Protein AF-A0A918PST0-F1 (afdb_monomer)

Secondary structure (DSSP, 8-state):
-B---BTT-TTGGGS-TT-HHHHHHHHHHHHHHTT-S-EEE-TT-BBGGGGG-GGG-SSGGG---EE-SEEEE--TT-EEE-SSSEEEEEEEEE-STTS-EEEEEEEEEETTEEEEEEEESB-GGGGTT--TT-EE-TT-EEEEBPPTTTTTS-SS-EEEEEES--TT--S---SEE-GGGHHHHHHHS---HHHH-TT----

Sequence (203 aa):
MPLDLTAANKELQKVNLDDTALFSSFIFDSLASHGKQFGYGGYLEPRAIYHRSAVFGTEPQHMRSIHLGLDVWAPADTAVYAPWDGEIHSFQDNDEFGNYGPTIILKHPIGSETIYSLFGHLSRKDLAGIYVGMKVQQGDALCTIGPFPENGNWPAHLHFQLIKDLQNNSGDYPGVCTPAEKDFYQENCPDPFSILFPDGLEE

Structure (mmCIF, N/CA/C/O backbone):
data_AF-A0A918PST0-F1
#
_entry.id   AF-A0A918PST0-F1
#
loop_
_atom_site.group_PDB
_atom_site.id
_atom_site.type_symbol
_atom_site.label_atom_id
_atom_site.label_alt_id
_atom_site.label_comp_id
_atom_site.label_asym_id
_atom_site.label_entity_id
_atom_site.label_seq_id
_atom_site.pdbx_PDB_ins_code
_atom_site.Cartn_x
_atom_site.Cartn_y
_atom_site.Cartn_z
_atom_site.occupancy
_atom_site.B_iso_or_equiv
_atom_site.auth_seq_id
_atom_site.auth_comp_id
_atom_site.auth_asym_id
_atom_site.auth_atom_id
_atom_site.pdbx_PDB_model_num
ATOM 1 N N . MET A 1 1 ? 9.051 -14.237 0.906 1.00 92.25 1 MET A N 1
ATOM 2 C CA . MET A 1 1 ? 10.480 -13.887 0.699 1.00 92.25 1 MET A CA 1
ATOM 3 C C . MET A 1 1 ? 10.597 -12.406 0.401 1.00 92.25 1 MET A C 1
ATOM 5 O O . MET A 1 1 ? 9.647 -11.874 -0.165 1.00 92.25 1 MET A O 1
ATOM 9 N N . PRO A 1 2 ? 11.708 -11.745 0.756 1.00 94.00 2 PRO A N 1
ATOM 10 C CA . PRO A 1 2 ? 11.895 -10.354 0.380 1.00 94.00 2 PRO A CA 1
ATOM 11 C C . PRO A 1 2 ? 12.008 -10.244 -1.147 1.00 94.00 2 PRO A C 1
ATOM 13 O O . PRO A 1 2 ? 12.642 -11.095 -1.777 1.00 94.00 2 PRO A O 1
ATOM 16 N N . LEU A 1 3 ? 11.385 -9.226 -1.738 1.00 94.94 3 LEU A N 1
ATOM 17 C CA . LEU A 1 3 ? 11.546 -8.884 -3.153 1.00 94.94 3 LEU A CA 1
ATOM 18 C C . LEU A 1 3 ? 12.347 -7.587 -3.278 1.00 94.94 3 LEU A C 1
ATOM 20 O O . LEU A 1 3 ? 12.070 -6.627 -2.569 1.00 94.94 3 LEU A O 1
ATOM 24 N N . ASP A 1 4 ? 13.327 -7.581 -4.181 1.00 94.81 4 ASP A N 1
ATOM 25 C CA . ASP A 1 4 ? 14.102 -6.391 -4.547 1.00 94.81 4 ASP A CA 1
ATOM 26 C C . ASP A 1 4 ? 13.501 -5.788 -5.818 1.00 94.81 4 ASP A C 1
ATOM 28 O O . ASP A 1 4 ? 13.587 -6.385 -6.898 1.00 94.81 4 ASP A O 1
ATOM 32 N N . LEU A 1 5 ? 12.876 -4.621 -5.685 1.00 95.81 5 LEU A N 1
ATOM 33 C CA . LEU A 1 5 ? 12.263 -3.875 -6.786 1.00 95.81 5 LEU A CA 1
ATOM 34 C C . LEU A 1 5 ? 13.052 -2.603 -7.124 1.00 95.81 5 LEU A C 1
ATOM 36 O O . LEU A 1 5 ? 12.564 -1.715 -7.835 1.00 95.81 5 LEU A O 1
ATOM 40 N N . THR A 1 6 ? 14.289 -2.512 -6.633 1.00 95.19 6 THR A N 1
ATOM 41 C CA . THR A 1 6 ? 15.215 -1.426 -6.940 1.00 95.19 6 THR A CA 1
ATOM 42 C C . THR A 1 6 ? 15.841 -1.582 -8.324 1.00 95.19 6 THR A C 1
ATOM 44 O O . THR A 1 6 ? 15.791 -2.630 -8.972 1.00 95.19 6 THR A O 1
ATOM 47 N N . ALA A 1 7 ? 16.535 -0.532 -8.764 1.00 92.25 7 ALA A N 1
ATOM 48 C CA . ALA A 1 7 ? 17.347 -0.579 -9.974 1.00 92.25 7 ALA A CA 1
ATOM 49 C C . ALA A 1 7 ? 18.537 -1.562 -9.889 1.00 92.25 7 ALA A C 1
ATOM 51 O O . ALA A 1 7 ? 19.162 -1.824 -10.916 1.00 92.25 7 ALA A O 1
ATOM 52 N N . ALA A 1 8 ? 18.878 -2.109 -8.714 1.00 94.50 8 ALA A N 1
ATOM 53 C CA . ALA A 1 8 ? 19.961 -3.085 -8.573 1.00 94.50 8 ALA A CA 1
ATOM 54 C C . ALA A 1 8 ? 19.572 -4.489 -9.075 1.00 94.50 8 ALA A C 1
ATOM 56 O O . ALA A 1 8 ? 20.455 -5.269 -9.455 1.00 94.50 8 ALA A O 1
ATOM 57 N N . ASN A 1 9 ? 18.273 -4.799 -9.137 1.00 95.06 9 ASN A N 1
ATOM 58 C CA . ASN A 1 9 ? 17.780 -6.091 -9.594 1.00 95.06 9 ASN A CA 1
ATOM 59 C C . ASN A 1 9 ? 17.916 -6.239 -11.121 1.00 95.06 9 ASN A C 1
ATOM 61 O O . ASN A 1 9 ? 17.097 -5.759 -11.906 1.00 95.06 9 ASN A O 1
ATOM 65 N N . LYS A 1 10 ? 18.955 -6.958 -11.554 1.00 94.62 10 LYS A N 1
ATOM 66 C CA . LYS A 1 10 ? 19.244 -7.201 -12.979 1.00 94.62 10 LYS A CA 1
ATO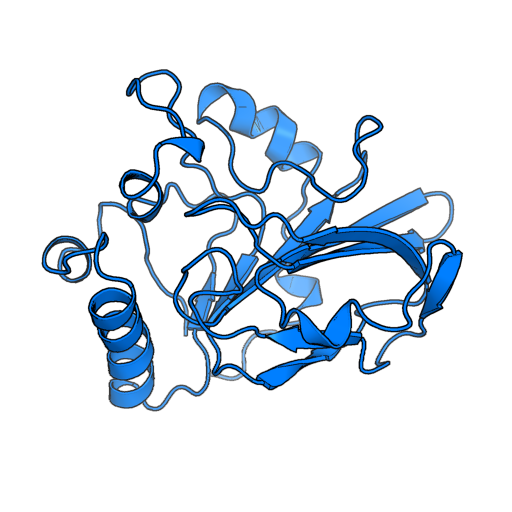M 67 C C . LYS A 1 10 ? 18.200 -8.058 -13.688 1.00 94.62 10 LYS A C 1
ATOM 69 O O . LYS A 1 10 ? 18.107 -7.978 -14.909 1.00 94.62 10 LYS A O 1
ATOM 74 N N . GLU A 1 11 ? 17.460 -8.894 -12.965 1.00 93.88 11 GLU A N 1
ATOM 75 C CA . GLU A 1 11 ? 16.393 -9.697 -13.566 1.00 93.88 11 GLU A CA 1
ATOM 76 C C . GLU A 1 11 ? 15.156 -8.834 -13.816 1.00 93.88 11 GLU A C 1
ATOM 78 O O . GLU A 1 11 ? 14.594 -8.900 -14.905 1.00 93.88 11 GLU A O 1
ATOM 83 N N . LEU A 1 12 ? 14.819 -7.933 -12.884 1.00 93.75 12 LEU A N 1
ATOM 84 C CA . LEU A 1 12 ? 13.738 -6.956 -13.054 1.00 93.75 12 LEU A CA 1
ATOM 85 C C . LEU A 1 12 ? 13.958 -6.063 -14.284 1.00 93.75 12 LEU A C 1
ATOM 87 O O . LEU A 1 12 ? 13.023 -5.814 -15.037 1.00 93.75 12 LEU A O 1
ATOM 91 N N . GLN A 1 13 ? 15.200 -5.636 -14.541 1.00 91.38 13 GLN A N 1
ATOM 92 C CA . GLN A 1 13 ? 15.545 -4.810 -15.711 1.00 91.38 13 GLN A CA 1
ATOM 93 C C . GLN A 1 13 ? 15.263 -5.484 -17.066 1.00 91.38 13 GLN A C 1
ATOM 95 O O . GLN A 1 13 ? 15.203 -4.800 -18.086 1.00 91.38 13 GLN A O 1
ATOM 100 N N . LYS A 1 14 ? 15.126 -6.816 -17.106 1.00 93.12 14 LYS A N 1
ATOM 101 C CA . LYS A 1 14 ? 14.809 -7.564 -18.334 1.00 93.12 14 LYS A CA 1
ATOM 102 C C . LYS A 1 14 ? 13.304 -7.665 -18.586 1.00 93.12 14 LYS A C 1
ATOM 104 O O . LYS A 1 14 ? 12.903 -8.115 -19.658 1.00 93.12 14 LYS A O 1
ATOM 109 N N . VAL A 1 15 ? 12.482 -7.297 -17.607 1.00 93.44 15 VAL A N 1
ATOM 110 C CA . VAL A 1 15 ? 11.024 -7.396 -17.672 1.00 93.44 15 VAL A CA 1
ATOM 111 C C . VAL A 1 15 ? 10.465 -6.131 -18.306 1.00 93.44 15 VAL A C 1
ATOM 113 O O . VAL A 1 15 ? 10.832 -5.019 -17.929 1.00 93.44 15 VAL A O 1
ATOM 116 N N . ASN A 1 16 ? 9.536 -6.288 -19.248 1.00 92.31 16 ASN A N 1
ATOM 117 C CA . ASN A 1 16 ? 8.736 -5.163 -19.711 1.00 92.31 16 ASN A CA 1
ATOM 118 C C . ASN A 1 16 ? 7.709 -4.797 -18.632 1.00 92.31 16 ASN A C 1
ATOM 120 O O . ASN A 1 16 ? 6.641 -5.403 -18.565 1.00 92.31 16 ASN A O 1
ATOM 124 N N . LEU A 1 17 ? 8.043 -3.824 -17.785 1.00 91.62 17 LEU A N 1
ATOM 125 C CA . LEU A 1 17 ? 7.183 -3.408 -16.679 1.00 91.62 17 LEU A CA 1
ATOM 126 C C . LEU A 1 17 ? 5.906 -2.705 -17.154 1.00 91.62 17 LEU A C 1
ATOM 128 O O . LEU A 1 17 ? 4.944 -2.667 -16.399 1.00 91.62 17 LEU A O 1
ATOM 132 N N . ASP A 1 18 ? 5.825 -2.206 -18.388 1.00 90.31 18 ASP A N 1
ATOM 133 C CA . ASP A 1 18 ? 4.592 -1.597 -18.909 1.00 90.31 18 ASP A CA 1
ATOM 134 C C . ASP A 1 18 ? 3.498 -2.647 -19.177 1.00 90.31 18 ASP A C 1
ATOM 136 O O . ASP A 1 18 ? 2.308 -2.337 -19.134 1.00 90.31 18 ASP A O 1
ATOM 140 N N . ASP A 1 19 ? 3.886 -3.911 -19.369 1.00 94.88 19 ASP A N 1
ATOM 141 C CA . ASP A 1 19 ? 2.972 -5.044 -19.485 1.00 94.88 19 ASP A CA 1
ATOM 142 C C . ASP A 1 19 ? 2.746 -5.686 -18.107 1.00 94.88 19 ASP A C 1
ATOM 144 O O . ASP A 1 19 ? 3.576 -6.440 -17.589 1.00 94.88 19 ASP A O 1
ATOM 148 N N . THR A 1 20 ? 1.592 -5.396 -17.500 1.00 96.19 20 THR A N 1
ATOM 149 C CA . THR A 1 20 ? 1.234 -5.922 -16.174 1.00 96.19 20 THR A CA 1
ATOM 150 C C . THR A 1 20 ? 1.191 -7.447 -16.132 1.00 96.19 20 THR A C 1
ATOM 152 O O . THR A 1 20 ? 1.482 -8.018 -15.081 1.00 96.19 20 THR A O 1
ATOM 155 N N . ALA A 1 21 ? 0.871 -8.130 -17.235 1.00 97.19 21 ALA A N 1
ATOM 156 C CA . ALA A 1 21 ? 0.857 -9.588 -17.258 1.00 97.19 21 ALA A CA 1
ATOM 157 C C . ALA A 1 21 ? 2.284 -10.144 -17.178 1.00 97.19 21 ALA A C 1
ATOM 159 O O . ALA A 1 21 ? 2.542 -11.019 -16.356 1.00 97.19 21 ALA A O 1
ATOM 160 N N . LEU A 1 22 ? 3.227 -9.585 -17.946 1.00 96.88 22 LEU A N 1
ATOM 161 C CA . LEU A 1 22 ? 4.644 -9.965 -17.863 1.00 96.88 22 LEU A CA 1
ATOM 162 C C . LEU A 1 22 ? 5.251 -9.628 -16.501 1.00 96.88 22 LEU A C 1
ATOM 164 O O . LEU A 1 22 ? 5.999 -10.436 -15.946 1.00 96.88 22 LEU A O 1
ATOM 168 N N . PHE A 1 23 ? 4.907 -8.469 -15.937 1.00 97.00 23 PHE A N 1
ATOM 169 C CA . PHE A 1 23 ? 5.346 -8.111 -14.593 1.00 97.00 23 PHE A CA 1
ATOM 170 C C . PHE A 1 23 ? 4.762 -9.063 -13.537 1.00 97.00 23 PHE A C 1
ATOM 172 O O . PHE A 1 23 ? 5.476 -9.509 -12.640 1.00 97.00 23 PHE A O 1
ATOM 179 N N . SER A 1 24 ? 3.494 -9.452 -13.681 1.00 97.38 24 SER A N 1
ATOM 180 C CA . SER A 1 24 ? 2.864 -10.426 -12.786 1.00 97.38 24 SER A CA 1
ATOM 181 C C . SER A 1 24 ? 3.528 -11.791 -12.865 1.00 97.38 24 SER A C 1
ATOM 183 O O . SER A 1 24 ? 3.853 -12.355 -11.822 1.00 97.38 24 SER A O 1
ATOM 185 N N . SER A 1 25 ? 3.796 -12.293 -14.073 1.00 97.38 25 SER A N 1
ATOM 186 C CA . SER A 1 25 ? 4.535 -13.544 -14.251 1.00 97.38 25 SER A CA 1
ATOM 187 C C . SER A 1 25 ? 5.905 -13.472 -13.588 1.00 97.38 25 SER A C 1
ATOM 189 O O . SER A 1 25 ? 6.240 -14.355 -12.814 1.00 97.38 25 SER A O 1
ATOM 191 N N . PHE A 1 26 ? 6.664 -12.386 -13.778 1.00 97.06 26 PHE A N 1
ATOM 192 C CA . PHE A 1 26 ? 7.967 -12.224 -13.124 1.00 97.06 26 PHE A CA 1
ATOM 193 C C . PHE A 1 26 ? 7.893 -12.369 -11.595 1.00 97.06 26 PHE A C 1
ATOM 195 O O . PHE A 1 26 ? 8.697 -13.095 -11.007 1.00 97.06 26 PHE A O 1
ATOM 202 N N . ILE A 1 27 ? 6.925 -11.707 -10.952 1.00 97.56 27 ILE A N 1
ATOM 203 C CA . ILE A 1 27 ? 6.749 -11.782 -9.497 1.00 97.56 27 ILE A CA 1
ATOM 204 C C . ILE A 1 27 ? 6.366 -13.203 -9.074 1.00 97.56 27 ILE A C 1
ATOM 206 O O . ILE A 1 27 ? 7.051 -13.809 -8.250 1.00 97.56 27 ILE A O 1
ATOM 210 N N . PHE A 1 28 ? 5.285 -13.751 -9.630 1.00 97.81 28 PHE A N 1
ATOM 211 C CA . PHE A 1 28 ? 4.724 -15.013 -9.150 1.00 97.81 28 PHE A CA 1
ATOM 212 C C . PHE A 1 28 ? 5.541 -16.241 -9.570 1.00 97.81 28 PHE A C 1
ATOM 214 O O . PHE A 1 28 ? 5.629 -17.188 -8.788 1.00 97.81 28 PHE A O 1
ATOM 221 N N . ASP A 1 29 ? 6.217 -16.211 -10.721 1.00 97.00 29 ASP A N 1
ATOM 222 C CA . ASP A 1 29 ? 7.150 -17.267 -11.129 1.00 97.00 29 ASP A CA 1
ATOM 223 C C . ASP A 1 29 ? 8.377 -17.293 -10.209 1.00 97.00 29 ASP A C 1
ATOM 225 O O . ASP A 1 29 ? 8.833 -18.371 -9.828 1.00 97.00 29 ASP A O 1
ATOM 229 N N . SER A 1 30 ? 8.877 -16.123 -9.788 1.00 96.00 30 SER A N 1
ATOM 230 C CA . SER A 1 30 ? 9.967 -16.025 -8.808 1.00 96.00 30 SER A CA 1
ATOM 231 C C . SER A 1 30 ? 9.559 -16.606 -7.451 1.00 96.00 30 SER A C 1
ATOM 233 O O . SER A 1 30 ? 10.307 -17.383 -6.853 1.00 96.00 30 SER A O 1
ATOM 235 N N . LEU A 1 31 ? 8.350 -16.303 -6.968 1.00 96.50 31 LEU A N 1
ATOM 236 C CA . LEU A 1 31 ? 7.830 -16.892 -5.729 1.00 96.50 31 LEU A CA 1
ATOM 237 C C . LEU A 1 31 ? 7.693 -18.416 -5.841 1.00 96.50 31 LEU A C 1
ATOM 239 O O . LEU A 1 31 ? 8.165 -19.147 -4.964 1.00 96.50 31 LEU A O 1
ATOM 243 N N . ALA A 1 32 ? 7.115 -18.896 -6.945 1.00 96.31 32 ALA A N 1
ATOM 244 C CA . ALA A 1 32 ? 6.930 -20.317 -7.206 1.00 96.31 32 ALA A CA 1
ATOM 245 C C . ALA A 1 32 ? 8.267 -21.068 -7.301 1.00 96.31 32 ALA A C 1
ATOM 247 O O . ALA A 1 32 ? 8.413 -22.129 -6.691 1.00 96.31 32 ALA A O 1
ATOM 248 N N . SER A 1 33 ? 9.272 -20.513 -7.991 1.00 96.12 33 SER A N 1
ATOM 249 C CA . SER A 1 33 ? 10.589 -21.148 -8.138 1.00 96.12 33 SER A CA 1
ATOM 250 C C . SER A 1 33 ? 11.347 -21.278 -6.816 1.00 96.12 33 SER A C 1
ATOM 252 O O . SER A 1 33 ? 12.204 -22.149 -6.687 1.00 96.12 33 SER A O 1
ATOM 254 N N . HIS A 1 34 ? 11.034 -20.430 -5.834 1.00 95.12 34 HIS A N 1
ATOM 255 C CA . HIS A 1 34 ? 11.599 -20.481 -4.484 1.00 95.12 34 HIS A CA 1
ATOM 256 C C . HIS A 1 34 ? 10.690 -21.200 -3.474 1.00 95.12 34 HIS A C 1
ATOM 258 O O . HIS A 1 34 ? 11.023 -21.259 -2.290 1.00 95.12 34 HIS A O 1
ATOM 264 N N . GLY A 1 35 ? 9.548 -21.743 -3.912 1.00 95.44 35 GLY A N 1
ATOM 265 C CA . GLY A 1 35 ? 8.594 -22.437 -3.046 1.00 95.44 35 GLY A CA 1
ATOM 266 C C . GLY A 1 35 ? 7.969 -21.539 -1.975 1.00 95.44 35 GLY A C 1
ATOM 267 O O . GLY A 1 35 ? 7.646 -22.017 -0.888 1.00 95.44 35 GLY A O 1
ATOM 268 N N . LYS A 1 36 ? 7.833 -20.234 -2.238 1.00 94.94 36 LYS A N 1
ATOM 269 C CA . LYS A 1 36 ? 7.286 -19.258 -1.286 1.00 94.94 36 LYS A CA 1
ATOM 270 C C . LYS A 1 36 ? 5.856 -18.881 -1.676 1.00 94.94 36 LYS A C 1
ATOM 272 O O . LYS A 1 36 ? 5.543 -18.720 -2.848 1.00 94.94 36 LYS A O 1
ATOM 277 N N . GLN A 1 37 ? 4.991 -18.735 -0.673 1.00 92.38 37 GLN A N 1
ATOM 278 C CA . GLN A 1 37 ? 3.574 -18.400 -0.874 1.00 92.38 37 GLN A CA 1
ATOM 279 C C . GLN A 1 37 ? 3.334 -16.904 -1.098 1.00 92.38 37 GLN A C 1
ATOM 281 O O . GLN A 1 37 ? 2.362 -16.532 -1.747 1.00 92.38 37 GLN A O 1
ATOM 286 N N . PHE A 1 38 ? 4.219 -16.057 -0.569 1.00 95.75 38 PHE A N 1
ATOM 287 C CA . PHE A 1 38 ? 4.135 -14.610 -0.717 1.00 95.75 38 PHE A CA 1
ATOM 288 C C . PHE A 1 38 ? 5.521 -13.958 -0.798 1.00 95.75 38 PHE A C 1
ATOM 290 O O . PHE A 1 38 ? 6.523 -14.460 -0.260 1.00 95.75 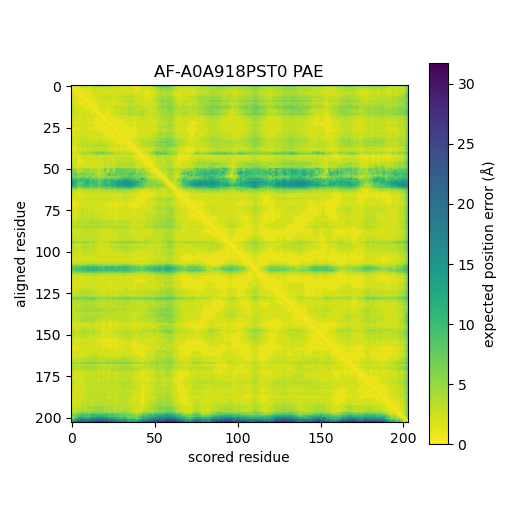38 PHE A O 1
ATOM 297 N N . GLY A 1 39 ? 5.566 -12.816 -1.475 1.00 96.62 39 GLY A N 1
ATOM 298 C CA . GLY A 1 39 ? 6.665 -11.856 -1.446 1.00 96.62 39 GLY A CA 1
ATOM 299 C C . GLY A 1 39 ? 6.371 -10.736 -0.453 1.00 96.62 39 GLY A C 1
ATOM 300 O O . GLY A 1 39 ? 5.208 -10.457 -0.184 1.00 96.62 39 GLY A O 1
ATOM 301 N N . TYR A 1 40 ? 7.391 -10.083 0.093 1.00 96.50 40 TYR A N 1
ATOM 302 C CA . TYR A 1 40 ? 7.190 -8.902 0.934 1.00 96.50 40 TYR A CA 1
ATOM 303 C C . TYR A 1 40 ? 8.331 -7.888 0.784 1.00 96.50 40 TYR A C 1
ATOM 305 O O . TYR A 1 40 ? 9.410 -8.234 0.301 1.00 96.50 40 TYR A O 1
ATOM 313 N N . GLY A 1 41 ? 8.114 -6.656 1.239 1.00 93.12 41 GLY A N 1
ATOM 314 C CA . GLY A 1 41 ? 9.161 -5.643 1.397 1.00 93.12 41 GLY A CA 1
ATOM 315 C C . GLY A 1 41 ? 8.770 -4.288 0.822 1.00 93.12 41 GLY A C 1
ATOM 316 O O . GLY A 1 41 ? 7.615 -4.053 0.477 1.00 93.12 41 GLY A O 1
ATOM 317 N N . GLY A 1 42 ? 9.746 -3.393 0.713 1.00 94.31 42 GLY A N 1
ATOM 318 C CA . GLY A 1 42 ? 9.561 -2.106 0.045 1.00 94.31 42 GLY A CA 1
ATOM 319 C C . GLY A 1 42 ? 9.599 -0.876 0.936 1.00 94.31 42 GLY A C 1
ATOM 320 O O . GLY A 1 42 ? 9.756 0.214 0.405 1.00 94.31 42 GLY A O 1
ATOM 321 N N . TYR A 1 43 ? 9.546 -1.011 2.262 1.00 97.81 43 TYR A N 1
ATOM 322 C CA . TYR A 1 43 ? 9.574 0.167 3.129 1.00 97.81 43 TYR A CA 1
ATOM 323 C C . TYR A 1 43 ? 10.852 0.999 2.925 1.00 97.81 43 TYR A C 1
ATOM 325 O O . TYR A 1 43 ? 11.971 0.516 3.113 1.00 97.81 43 TYR A O 1
ATOM 333 N N . LEU A 1 44 ? 10.669 2.254 2.498 1.00 97.50 44 LEU A N 1
ATOM 334 C CA . LEU A 1 44 ? 11.704 3.210 2.081 1.00 97.50 44 LEU A CA 1
ATOM 335 C C . LEU A 1 44 ? 12.627 2.719 0.953 1.00 97.50 44 LEU A C 1
ATOM 337 O O . LEU A 1 44 ? 13.732 3.246 0.771 1.00 97.50 44 LEU A O 1
ATOM 341 N N . GLU A 1 45 ? 12.172 1.742 0.172 1.00 96.81 45 GLU A N 1
ATOM 342 C CA . GLU A 1 45 ? 12.874 1.215 -0.991 1.00 96.81 45 GLU A CA 1
ATOM 343 C C . GLU A 1 45 ? 12.772 2.201 -2.174 1.00 96.81 45 GLU A C 1
ATOM 345 O O . GLU A 1 45 ? 11.669 2.631 -2.524 1.00 96.81 45 GLU A O 1
ATOM 350 N N . PRO A 1 46 ? 13.896 2.557 -2.830 1.00 95.25 46 PRO A N 1
ATOM 351 C CA . PRO A 1 46 ? 13.890 3.339 -4.063 1.00 95.25 46 PRO A CA 1
ATOM 352 C C . PRO A 1 46 ? 13.567 2.432 -5.257 1.00 95.25 46 PRO A C 1
ATOM 354 O O . PRO A 1 46 ? 14.457 1.823 -5.863 1.00 95.25 46 PRO A O 1
ATOM 357 N N . ARG A 1 47 ? 12.285 2.317 -5.598 1.00 94.38 47 ARG A N 1
ATOM 358 C CA . ARG A 1 47 ? 11.829 1.334 -6.583 1.00 94.38 47 ARG A CA 1
ATOM 359 C C . ARG A 1 47 ? 11.911 1.839 -8.013 1.00 94.38 47 ARG A C 1
ATOM 361 O O . ARG A 1 47 ? 11.448 2.930 -8.340 1.00 94.38 47 ARG A O 1
ATOM 368 N N . ALA A 1 48 ? 12.414 0.974 -8.887 1.00 91.81 48 ALA A N 1
ATOM 369 C CA . ALA A 1 48 ? 12.466 1.217 -10.324 1.00 91.81 48 ALA A CA 1
ATOM 370 C C . ALA A 1 48 ? 11.098 1.022 -11.004 1.00 91.81 48 ALA A C 1
ATOM 372 O O . ALA A 1 48 ? 10.853 1.558 -12.081 1.00 91.81 48 ALA A O 1
ATOM 373 N N . ILE A 1 49 ? 10.180 0.278 -10.381 1.00 91.31 49 ILE A N 1
ATOM 374 C CA . ILE A 1 49 ? 8.896 -0.081 -11.002 1.00 91.31 49 ILE A CA 1
ATOM 375 C C . ILE A 1 49 ? 7.980 1.121 -11.259 1.00 91.31 49 ILE A C 1
ATOM 377 O O . ILE A 1 49 ? 7.124 1.058 -12.136 1.00 91.31 49 ILE A O 1
ATOM 381 N N . TYR A 1 50 ? 8.172 2.228 -10.540 1.00 90.44 50 TYR A N 1
ATOM 382 C CA . TYR A 1 50 ? 7.360 3.438 -10.681 1.00 90.44 50 TYR A CA 1
ATOM 383 C C . TYR A 1 50 ? 7.610 4.193 -11.990 1.00 90.44 50 TYR A C 1
ATOM 385 O O . TYR A 1 50 ? 6.772 4.989 -12.404 1.00 90.44 50 TYR A O 1
ATOM 393 N N . HIS A 1 51 ? 8.696 3.890 -12.711 1.00 83.69 51 HIS A N 1
ATOM 394 C CA . HIS A 1 51 ? 8.952 4.464 -14.037 1.00 83.69 51 HIS A CA 1
ATOM 395 C C . HIS A 1 51 ? 7.883 4.120 -15.083 1.00 83.69 51 HIS A C 1
ATOM 397 O O . HIS A 1 51 ? 7.794 4.808 -16.096 1.00 83.69 51 HIS A O 1
ATOM 403 N N . ARG A 1 52 ? 7.049 3.105 -14.822 1.00 87.62 52 ARG A N 1
ATOM 404 C CA . ARG A 1 52 ? 5.980 2.674 -15.728 1.00 87.62 52 ARG A CA 1
ATOM 405 C C . ARG A 1 52 ? 4.801 3.651 -15.831 1.00 87.62 52 ARG A C 1
ATOM 407 O O . ARG A 1 52 ? 4.056 3.571 -16.797 1.00 87.62 52 ARG A O 1
ATOM 414 N N . SER A 1 53 ? 4.585 4.548 -14.857 1.00 86.12 53 SER A N 1
ATOM 415 C CA . SER A 1 53 ? 3.418 5.451 -14.850 1.00 86.12 53 SER A CA 1
ATOM 416 C C . SER A 1 53 ? 3.777 6.917 -14.611 1.00 86.12 53 SER A C 1
ATOM 418 O O . SER A 1 53 ? 4.554 7.257 -13.720 1.00 86.12 53 SER A O 1
ATOM 420 N N . ALA A 1 54 ? 3.126 7.801 -15.371 1.00 81.81 54 ALA A N 1
ATOM 421 C CA . ALA A 1 54 ? 3.275 9.249 -15.254 1.00 81.81 54 ALA A CA 1
ATOM 422 C C . ALA A 1 54 ? 2.741 9.812 -13.929 1.00 81.81 54 ALA A C 1
ATOM 424 O O . ALA A 1 54 ? 3.146 10.910 -13.543 1.00 81.81 54 ALA A O 1
ATOM 425 N N . VAL A 1 55 ? 1.882 9.073 -13.208 1.00 82.56 55 VAL A N 1
ATOM 426 C CA . VAL A 1 55 ? 1.408 9.505 -11.883 1.00 82.56 55 VAL A CA 1
ATOM 427 C C . VAL A 1 55 ? 2.592 9.728 -10.945 1.00 82.56 55 VAL A C 1
ATOM 429 O O . VAL A 1 55 ? 2.575 10.662 -10.156 1.00 82.56 55 VAL A O 1
ATOM 432 N N . PHE A 1 56 ? 3.686 8.978 -11.084 1.00 82.50 56 PHE A N 1
ATOM 433 C CA . PHE A 1 56 ? 4.884 9.121 -10.252 1.00 82.50 56 PHE A CA 1
ATOM 434 C C . PHE A 1 56 ? 5.796 10.287 -10.648 1.00 82.50 56 PHE A C 1
ATOM 436 O O . PHE A 1 56 ? 6.842 10.483 -10.035 1.00 82.50 56 PHE A O 1
ATOM 443 N N . GLY A 1 57 ? 5.387 11.104 -11.615 1.00 79.62 57 GLY A N 1
ATOM 444 C CA . GLY A 1 57 ? 6.161 12.221 -12.133 1.00 79.62 57 GLY A CA 1
ATOM 445 C C . GLY A 1 57 ? 6.847 11.872 -13.449 1.00 79.62 57 GLY A C 1
ATOM 446 O O . GLY A 1 57 ? 7.273 10.745 -13.689 1.00 79.62 57 GLY A O 1
ATOM 447 N N . THR A 1 58 ? 6.948 12.871 -14.319 1.00 77.69 58 THR A N 1
ATOM 448 C CA . THR A 1 58 ? 7.534 12.744 -15.662 1.00 77.69 58 THR A CA 1
ATOM 449 C C . THR A 1 58 ? 8.950 13.311 -15.748 1.00 77.69 58 THR A C 1
ATOM 451 O O . THR A 1 58 ? 9.647 13.089 -16.736 1.00 77.69 58 THR A O 1
ATOM 454 N N . GLU A 1 59 ? 9.387 14.054 -14.729 1.00 80.38 59 GLU A N 1
ATOM 455 C CA . GLU A 1 59 ? 10.715 14.660 -14.657 1.00 80.38 59 GLU A CA 1
ATOM 456 C C . GLU A 1 59 ? 11.591 13.921 -13.637 1.00 80.38 59 GLU A C 1
ATOM 458 O O . GLU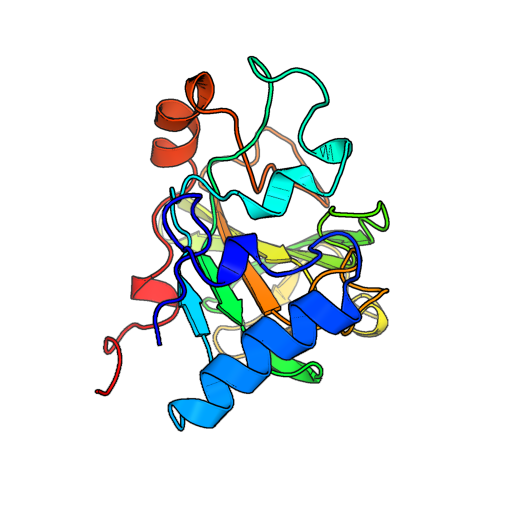 A 1 59 ? 11.162 13.760 -12.494 1.00 80.38 59 GLU A O 1
ATOM 463 N N . PRO A 1 60 ? 12.841 13.542 -13.976 1.00 75.94 60 PRO A N 1
ATOM 464 C CA . PRO A 1 60 ? 13.695 12.754 -13.081 1.00 75.94 60 PRO A CA 1
ATOM 465 C C . PRO A 1 60 ? 13.904 13.358 -11.684 1.00 75.94 60 PRO A C 1
ATOM 467 O O . PRO A 1 60 ? 14.044 12.624 -10.713 1.00 75.94 60 PRO A O 1
ATOM 470 N N . GLN A 1 61 ? 13.926 14.690 -11.574 1.00 73.06 61 GLN A N 1
ATOM 471 C CA . GLN A 1 61 ? 14.154 15.404 -10.309 1.00 73.06 61 GLN A CA 1
ATOM 472 C C . GLN A 1 61 ? 12.929 15.394 -9.386 1.00 73.06 61 GLN A C 1
ATOM 474 O O . GLN A 1 61 ? 13.079 15.490 -8.172 1.00 73.06 61 GLN A O 1
ATOM 479 N N . HIS A 1 62 ? 11.734 15.252 -9.958 1.00 81.62 62 HIS A N 1
ATOM 480 C CA . HIS A 1 62 ? 10.455 15.235 -9.246 1.00 81.62 62 HIS A CA 1
ATOM 481 C C . HIS A 1 62 ? 9.845 13.831 -9.202 1.00 81.62 62 HIS A C 1
ATOM 483 O O . HIS A 1 62 ? 8.685 13.658 -8.834 1.00 81.62 62 HIS A O 1
ATOM 489 N N . MET A 1 63 ? 10.621 12.823 -9.603 1.00 88.88 63 MET A N 1
ATOM 490 C CA . MET A 1 63 ? 10.138 11.462 -9.689 1.00 88.88 63 MET A CA 1
ATOM 491 C C . MET A 1 63 ? 9.982 10.856 -8.299 1.00 88.88 63 MET A C 1
ATOM 493 O O . MET A 1 63 ? 10.928 10.781 -7.510 1.00 88.88 63 MET A O 1
ATOM 497 N N . ARG A 1 64 ? 8.765 10.411 -8.010 1.00 92.44 64 ARG A N 1
ATOM 498 C CA . ARG A 1 64 ? 8.408 9.711 -6.784 1.00 92.44 64 ARG A CA 1
ATOM 499 C C . ARG A 1 64 ? 8.855 8.264 -6.924 1.00 92.44 64 ARG A C 1
ATOM 501 O O . ARG A 1 64 ? 8.374 7.548 -7.797 1.00 92.44 64 ARG A O 1
ATOM 508 N N . SER A 1 65 ? 9.806 7.855 -6.092 1.00 94.62 65 SER A N 1
ATOM 509 C CA . SER A 1 65 ? 10.386 6.510 -6.149 1.00 94.62 65 SER A CA 1
ATOM 510 C C . SER A 1 65 ? 10.554 5.832 -4.795 1.00 94.62 65 SER A C 1
ATOM 512 O O . SER A 1 65 ? 10.729 4.616 -4.750 1.00 94.62 65 SER A O 1
ATOM 514 N N . ILE A 1 66 ? 10.489 6.591 -3.698 1.00 97.19 66 ILE A N 1
ATOM 515 C CA . ILE A 1 66 ? 10.633 6.057 -2.346 1.00 97.19 66 ILE A CA 1
ATOM 516 C C . ILE A 1 66 ? 9.277 5.540 -1.889 1.00 97.19 66 ILE A C 1
ATOM 518 O O . ILE A 1 66 ? 8.350 6.327 -1.707 1.00 97.19 66 ILE A O 1
ATOM 522 N N . HIS A 1 67 ? 9.157 4.227 -1.725 1.00 98.06 67 HIS A N 1
ATOM 523 C CA . HIS A 1 67 ? 7.930 3.592 -1.250 1.00 98.06 67 HIS A CA 1
ATOM 524 C C . HIS A 1 67 ? 7.749 3.806 0.258 1.00 98.06 67 HIS A C 1
ATOM 526 O O . HIS A 1 67 ? 8.697 3.687 1.032 1.00 98.06 67 HIS A O 1
ATOM 532 N N . LEU A 1 68 ? 6.539 4.187 0.664 1.00 98.25 68 LEU A N 1
ATOM 533 C CA . LEU A 1 68 ? 6.216 4.608 2.034 1.00 98.25 68 LEU A CA 1
ATOM 534 C C . LEU A 1 68 ? 5.467 3.547 2.842 1.00 98.25 68 LEU A C 1
ATOM 536 O O . LEU A 1 68 ? 5.279 3.713 4.046 1.00 98.25 68 LEU A O 1
ATOM 540 N N . GLY A 1 69 ? 5.034 2.475 2.183 1.00 97.62 69 GLY A N 1
ATOM 541 C CA . GLY A 1 69 ? 4.387 1.332 2.810 1.00 97.62 69 GLY A CA 1
ATOM 542 C C . GLY A 1 69 ? 5.287 0.105 2.827 1.00 97.62 69 GLY A C 1
ATOM 543 O O . GLY A 1 69 ? 6.495 0.174 2.622 1.00 97.62 69 GLY A O 1
ATOM 544 N N . LEU A 1 70 ? 4.668 -1.043 3.047 1.00 98.00 70 LEU A N 1
ATOM 545 C CA . LEU A 1 70 ? 5.230 -2.353 2.790 1.00 98.00 70 LEU A CA 1
ATOM 546 C C . LEU A 1 70 ? 4.255 -3.107 1.902 1.00 98.00 70 LEU A C 1
ATOM 548 O O . LEU A 1 70 ? 3.055 -3.143 2.180 1.00 98.00 70 LEU A O 1
ATOM 552 N N . ASP A 1 71 ? 4.786 -3.736 0.862 1.00 98.44 71 ASP A N 1
ATOM 553 C CA . ASP A 1 71 ? 3.970 -4.551 -0.019 1.00 98.44 71 ASP A CA 1
ATOM 554 C C . ASP A 1 71 ? 4.039 -6.012 0.374 1.00 98.44 71 ASP A C 1
ATOM 556 O O . ASP A 1 71 ? 5.115 -6.528 0.681 1.00 98.44 71 ASP A O 1
ATOM 560 N N . VAL A 1 72 ? 2.896 -6.687 0.290 1.00 98.12 72 VAL A N 1
ATOM 561 C CA . VAL A 1 72 ? 2.775 -8.139 0.419 1.00 98.12 72 VAL A CA 1
ATOM 562 C C . VAL A 1 72 ? 2.225 -8.695 -0.890 1.00 98.12 72 VAL A C 1
ATOM 564 O O . VAL A 1 72 ? 1.048 -8.544 -1.209 1.00 98.12 72 VAL A O 1
ATOM 567 N N . TRP A 1 73 ? 3.095 -9.340 -1.661 1.00 98.25 73 TRP A N 1
ATOM 568 C CA . TRP A 1 73 ? 2.792 -9.910 -2.971 1.00 98.25 73 TRP A CA 1
ATOM 569 C C . TRP A 1 73 ? 2.198 -11.298 -2.787 1.00 98.25 73 TRP A C 1
ATOM 571 O O . TRP A 1 73 ? 2.913 -12.246 -2.455 1.00 98.25 73 TRP A O 1
ATOM 581 N N . ALA A 1 74 ? 0.893 -11.410 -2.987 1.00 97.69 74 ALA A N 1
ATOM 582 C CA . ALA A 1 74 ? 0.124 -12.632 -2.812 1.00 97.69 74 ALA A CA 1
ATOM 583 C C . ALA A 1 74 ? -0.976 -12.703 -3.886 1.00 97.69 74 ALA A C 1
ATOM 585 O O . ALA A 1 74 ? -1.309 -11.677 -4.486 1.00 97.69 74 ALA A O 1
ATOM 586 N N . PRO A 1 75 ? -1.531 -13.896 -4.171 1.00 97.94 75 PRO A N 1
ATOM 587 C CA . PRO A 1 75 ? -2.571 -14.043 -5.183 1.00 97.94 75 PRO A CA 1
ATOM 588 C C . PRO A 1 75 ? -3.756 -13.097 -4.952 1.00 97.94 75 PRO A C 1
ATOM 590 O O . PRO A 1 75 ? -4.105 -12.792 -3.809 1.00 97.94 75 PRO A O 1
ATOM 593 N N . ALA A 1 76 ? -4.413 -12.680 -6.035 1.00 98.25 76 ALA A N 1
ATOM 594 C CA . ALA A 1 76 ? -5.706 -12.009 -5.930 1.00 98.25 76 ALA A CA 1
ATOM 595 C C . ALA A 1 76 ? -6.701 -12.867 -5.125 1.00 98.25 76 ALA A C 1
ATOM 597 O O . ALA A 1 76 ? -6.550 -14.087 -5.034 1.00 98.25 76 ALA A O 1
ATOM 598 N N . ASP A 1 77 ? -7.690 -12.212 -4.520 1.00 98.31 77 ASP A N 1
ATOM 599 C CA . ASP A 1 77 ? -8.649 -12.789 -3.573 1.00 98.31 77 ASP A CA 1
ATOM 600 C C . ASP A 1 77 ? -8.046 -13.258 -2.231 1.00 98.31 77 ASP A C 1
ATOM 602 O O . ASP A 1 77 ? -8.775 -13.758 -1.372 1.00 98.31 77 ASP A O 1
ATOM 606 N N . THR A 1 78 ? -6.742 -13.059 -1.990 1.00 98.38 78 THR A N 1
ATOM 607 C CA . THR A 1 78 ? -6.158 -13.271 -0.655 1.00 98.38 78 THR A CA 1
ATOM 608 C C . THR A 1 78 ? -6.813 -12.322 0.347 1.00 98.38 78 THR A C 1
ATOM 610 O O . THR A 1 78 ? -6.852 -11.112 0.123 1.00 98.38 78 THR A O 1
ATOM 613 N N . ALA A 1 79 ? -7.327 -12.873 1.449 1.00 98.12 79 ALA A N 1
ATOM 614 C CA . ALA A 1 79 ? -7.987 -12.107 2.499 1.00 98.12 79 ALA A CA 1
ATOM 615 C C . ALA A 1 79 ? -6.999 -11.217 3.266 1.00 98.12 79 ALA A C 1
ATOM 617 O O . ALA A 1 79 ? -5.903 -11.647 3.630 1.00 98.12 79 ALA A O 1
ATOM 618 N N . VAL A 1 80 ? -7.431 -9.993 3.548 1.00 98.06 80 VAL A N 1
ATOM 619 C CA . VAL A 1 80 ? -6.722 -8.988 4.337 1.00 98.06 80 VAL A CA 1
ATOM 620 C C . VAL A 1 80 ? -7.541 -8.713 5.591 1.00 98.06 80 VAL A C 1
ATOM 622 O O . VAL A 1 80 ? -8.753 -8.496 5.522 1.00 98.06 80 VAL A O 1
ATOM 625 N N . TYR A 1 81 ? -6.874 -8.731 6.740 1.00 97.69 81 TYR A N 1
ATOM 626 C CA . TYR A 1 81 ? -7.507 -8.608 8.048 1.00 97.69 81 TYR A CA 1
ATOM 627 C C . TYR A 1 81 ? -7.111 -7.300 8.723 1.00 97.69 81 TYR A C 1
ATOM 629 O O . TYR A 1 81 ? -6.009 -6.790 8.515 1.00 97.69 81 TYR A O 1
ATOM 637 N N . ALA A 1 82 ? -8.003 -6.760 9.548 1.00 97.56 82 ALA A N 1
ATOM 638 C CA . ALA A 1 82 ? -7.719 -5.544 10.293 1.00 97.56 82 ALA A CA 1
ATOM 639 C C . ALA A 1 82 ? -6.650 -5.799 11.376 1.00 97.56 82 ALA A C 1
ATOM 641 O O . ALA A 1 82 ? -6.826 -6.698 12.205 1.00 97.56 82 ALA A O 1
ATOM 642 N N . PRO A 1 83 ? -5.557 -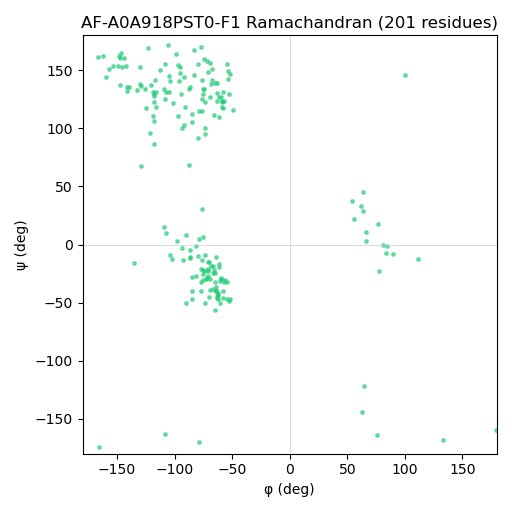5.013 11.417 1.00 95.12 83 PRO A N 1
ATOM 643 C CA . PRO A 1 83 ? -4.463 -5.231 12.363 1.00 95.12 83 PRO A CA 1
ATOM 644 C C . PRO A 1 83 ? -4.853 -4.867 13.799 1.00 95.12 83 PRO A C 1
ATOM 646 O O . PRO A 1 83 ? -4.331 -5.452 14.745 1.00 95.12 83 PRO A O 1
ATOM 649 N N . TRP A 1 84 ? -5.783 -3.923 13.957 1.00 96.56 84 TRP A N 1
ATOM 650 C CA . TRP A 1 84 ? -6.271 -3.421 15.237 1.00 96.56 84 TRP A CA 1
ATOM 651 C C . TRP A 1 84 ? -7.735 -3.010 15.139 1.00 96.56 84 TRP A C 1
ATOM 653 O O . TRP A 1 84 ? -8.233 -2.714 14.049 1.00 96.56 84 TRP A O 1
ATOM 663 N N . ASP A 1 85 ? -8.376 -2.892 16.301 1.00 97.94 85 ASP A N 1
ATOM 664 C CA . ASP A 1 85 ? -9.671 -2.235 16.437 1.00 97.94 85 ASP A CA 1
ATOM 665 C C . ASP A 1 85 ? -9.625 -0.821 15.845 1.00 97.94 85 ASP A C 1
ATOM 667 O O . ASP A 1 85 ? -8.635 -0.086 15.963 1.00 97.94 85 ASP A O 1
ATOM 671 N N . GLY A 1 86 ? -10.713 -0.411 15.208 1.00 98.06 86 GLY A N 1
ATOM 672 C CA . GLY A 1 86 ? -10.790 0.897 14.587 1.00 98.06 86 GLY A CA 1
ATOM 673 C C . GLY A 1 86 ? -12.111 1.162 13.892 1.00 98.06 86 GLY A C 1
ATOM 674 O O . GLY A 1 86 ? -13.151 0.556 14.171 1.00 98.06 86 GLY A O 1
ATOM 675 N N . GLU A 1 87 ? -12.067 2.123 12.984 1.00 98.62 87 GLU A N 1
ATOM 676 C CA . GLU A 1 87 ? -13.183 2.455 12.113 1.00 98.62 87 GLU A CA 1
ATOM 677 C C . GLU A 1 87 ? -12.699 2.824 10.715 1.00 98.62 87 GLU A C 1
ATOM 679 O O . GLU A 1 87 ? -11.583 3.318 10.548 1.00 98.62 87 GLU A O 1
ATOM 684 N N . ILE A 1 88 ? -13.555 2.620 9.715 1.00 98.81 88 ILE A N 1
ATOM 685 C CA . ILE A 1 88 ? -13.324 3.114 8.357 1.00 98.81 88 ILE A CA 1
ATOM 686 C C . ILE A 1 88 ? -13.244 4.643 8.419 1.00 98.81 88 ILE A C 1
ATOM 688 O O . ILE A 1 88 ? -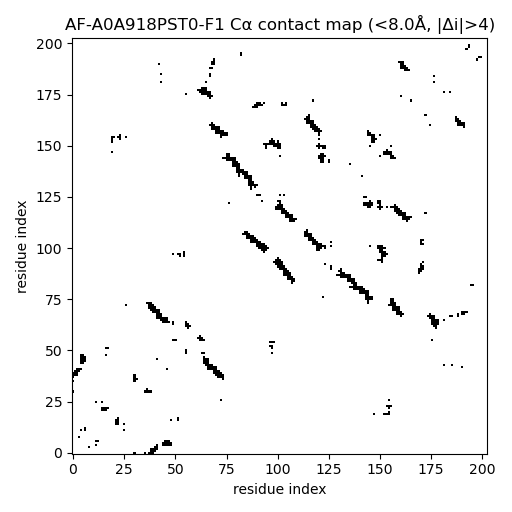14.250 5.314 8.650 1.00 98.81 88 ILE A O 1
ATOM 692 N N . HIS A 1 89 ? -12.055 5.203 8.212 1.00 98.75 89 HIS A N 1
ATOM 693 C CA . HIS A 1 89 ? -11.865 6.647 8.098 1.00 98.75 89 HIS A CA 1
ATOM 694 C C . HIS A 1 89 ? -12.397 7.147 6.757 1.00 98.75 89 HIS A C 1
ATOM 696 O O . HIS A 1 89 ? -13.168 8.100 6.694 1.00 98.75 89 HIS A O 1
ATOM 702 N N . SER A 1 90 ? -11.972 6.490 5.681 1.00 98.81 90 SER A N 1
ATOM 703 C CA . SER A 1 90 ? -12.291 6.852 4.303 1.00 98.81 90 SER A CA 1
ATOM 704 C C . SER A 1 90 ? -11.927 5.710 3.361 1.00 98.81 90 SER A C 1
ATOM 706 O O . SER A 1 90 ? -11.117 4.854 3.710 1.00 98.81 90 SER A O 1
ATOM 708 N N . PHE A 1 91 ? -12.484 5.720 2.158 1.00 98.75 91 PHE A N 1
ATOM 709 C CA . PHE A 1 91 ? -12.176 4.763 1.100 1.00 98.75 91 PHE A CA 1
ATOM 710 C C . PHE A 1 91 ? -12.446 5.405 -0.262 1.00 98.75 91 PHE A C 1
ATOM 712 O O . PHE A 1 91 ? -13.267 6.322 -0.354 1.00 98.75 91 PHE A O 1
ATOM 719 N N . GLN A 1 92 ? -11.757 4.944 -1.302 1.00 98.56 92 GLN A N 1
ATOM 720 C CA . GLN A 1 92 ? -11.884 5.458 -2.668 1.00 98.56 92 GLN A CA 1
ATOM 721 C C . GLN A 1 92 ? -11.421 4.404 -3.677 1.00 98.56 92 GLN A C 1
ATOM 723 O O . GLN A 1 92 ? -10.567 3.581 -3.362 1.00 98.56 92 GLN A O 1
ATOM 728 N N . ASP A 1 93 ? -11.976 4.429 -4.889 1.00 98.31 93 ASP A N 1
ATOM 729 C CA . ASP A 1 93 ? -11.405 3.722 -6.040 1.00 98.31 93 ASP A CA 1
ATOM 730 C C . ASP A 1 93 ? -10.508 4.696 -6.817 1.00 98.31 93 ASP A C 1
ATOM 732 O O . ASP A 1 93 ? -11.001 5.577 -7.521 1.00 98.31 93 ASP A O 1
ATOM 736 N N . ASN A 1 94 ? -9.195 4.597 -6.612 1.00 97.31 94 ASN A N 1
ATOM 737 C CA . ASN A 1 94 ? -8.175 5.423 -7.257 1.00 97.31 94 ASN A CA 1
ATOM 738 C C . ASN A 1 94 ? -7.765 4.784 -8.595 1.00 97.31 94 ASN A C 1
ATOM 740 O O . ASN A 1 9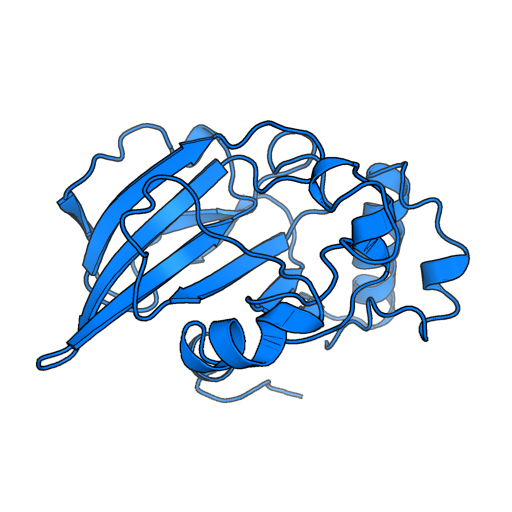4 ? -6.661 4.257 -8.729 1.00 97.31 94 ASN A O 1
ATOM 744 N N . ASP A 1 95 ? -8.683 4.778 -9.562 1.00 94.44 95 ASP A N 1
ATOM 745 C CA . ASP A 1 95 ? -8.652 3.945 -10.778 1.00 94.44 95 ASP A CA 1
ATOM 746 C C . ASP A 1 95 ? -7.656 4.381 -11.875 1.00 94.44 95 ASP A C 1
ATOM 748 O O . ASP A 1 95 ? -7.608 3.793 -12.961 1.00 94.44 95 ASP A O 1
ATOM 752 N N . GLU A 1 96 ? -6.812 5.373 -11.593 1.00 94.12 96 GLU A N 1
ATOM 753 C CA . GLU A 1 96 ? -5.742 5.808 -12.487 1.00 94.12 96 GLU A CA 1
ATOM 754 C C . GLU A 1 96 ? -4.650 4.733 -12.638 1.00 94.12 96 GLU A C 1
ATOM 756 O O . GLU A 1 96 ? -4.245 4.069 -11.681 1.00 94.12 96 GLU A O 1
ATOM 761 N N . PHE A 1 97 ? -4.107 4.582 -13.851 1.00 93.19 97 PHE A N 1
ATOM 762 C CA . PHE A 1 97 ? -3.045 3.611 -14.125 1.00 93.19 97 PHE A CA 1
ATOM 763 C C . PHE A 1 97 ? -1.801 3.862 -13.256 1.00 93.19 97 PHE A C 1
ATOM 765 O O . PHE A 1 97 ? -1.182 4.927 -13.308 1.00 93.19 97 PHE A O 1
ATOM 772 N N . GLY A 1 98 ? -1.391 2.849 -12.496 1.00 92.31 98 GLY A N 1
ATOM 773 C CA . GLY A 1 98 ? -0.273 2.921 -11.564 1.00 92.31 98 GLY A CA 1
ATOM 774 C C . GLY A 1 98 ? -0.631 3.496 -10.191 1.00 92.31 98 GLY A C 1
ATOM 775 O O . GLY A 1 98 ? 0.210 3.425 -9.303 1.00 92.31 98 GLY A O 1
ATOM 776 N N . ASN A 1 99 ? -1.840 4.022 -9.980 1.00 95.25 99 ASN A N 1
ATOM 777 C CA . ASN A 1 99 ? -2.309 4.430 -8.654 1.00 95.25 9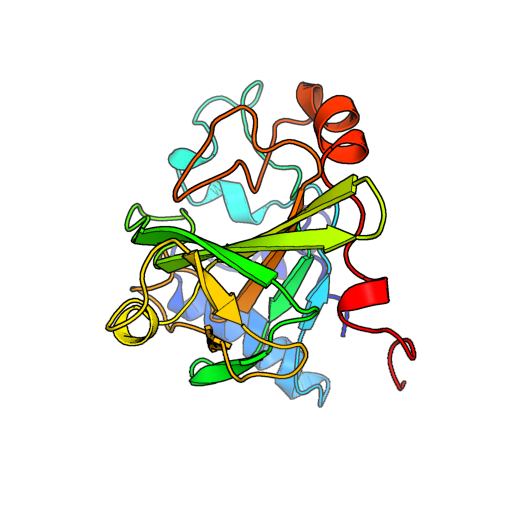9 ASN A CA 1
ATOM 778 C C . ASN A 1 99 ? -2.763 3.189 -7.844 1.00 95.25 99 ASN A C 1
ATOM 780 O O . ASN A 1 99 ? -2.482 2.052 -8.230 1.00 95.25 99 ASN A O 1
ATOM 784 N N . TYR A 1 100 ? -3.414 3.372 -6.697 1.00 97.19 100 TYR A N 1
ATOM 785 C CA . TYR A 1 100 ? -3.779 2.275 -5.803 1.00 97.19 100 TYR A CA 1
ATOM 786 C C . TYR A 1 100 ? -4.932 1.394 -6.295 1.00 97.19 100 TYR A C 1
ATOM 788 O O . TYR A 1 100 ? -5.054 0.260 -5.834 1.00 97.19 100 TYR A O 1
ATOM 796 N N . GLY A 1 101 ? -5.805 1.884 -7.181 1.00 98.00 101 GLY A N 1
ATOM 797 C CA . GLY A 1 101 ? -7.130 1.286 -7.350 1.00 98.00 101 GLY A CA 1
ATOM 798 C C . GLY A 1 101 ? -7.957 1.409 -6.059 1.00 98.00 101 GLY A C 1
ATOM 799 O O . GLY A 1 101 ? -7.840 2.419 -5.357 1.00 98.00 101 GLY A O 1
ATOM 800 N N . PRO A 1 102 ? -8.786 0.409 -5.718 1.00 98.62 102 PRO A N 1
ATOM 801 C CA . PRO A 1 102 ? -9.549 0.386 -4.477 1.00 98.62 102 PRO A CA 1
ATOM 802 C C . PRO A 1 102 ? -8.659 0.484 -3.231 1.00 98.62 102 PRO A C 1
ATOM 804 O O . PRO A 1 102 ? -7.780 -0.353 -3.006 1.00 98.62 102 PRO A O 1
ATOM 807 N N . THR A 1 103 ? -8.941 1.492 -2.407 1.00 98.81 103 THR A N 1
ATOM 808 C CA . THR A 1 103 ? -8.197 1.830 -1.192 1.00 98.81 103 THR A CA 1
ATOM 809 C C . THR A 1 103 ? -9.140 1.975 -0.007 1.00 98.81 103 THR A C 1
ATOM 811 O O . THR A 1 103 ? -10.178 2.634 -0.100 1.00 98.81 103 THR A O 1
ATOM 814 N N . ILE A 1 104 ? -8.748 1.418 1.138 1.00 98.88 104 ILE A N 1
ATOM 815 C CA . ILE A 1 104 ? -9.415 1.612 2.430 1.00 98.88 104 ILE A CA 1
ATOM 816 C C . ILE A 1 104 ? -8.412 2.220 3.410 1.00 98.88 104 ILE A C 1
ATOM 818 O O . ILE A 1 104 ? -7.264 1.789 3.478 1.00 98.88 104 ILE A O 1
ATOM 822 N N . ILE A 1 105 ? -8.851 3.207 4.191 1.00 98.88 105 ILE A N 1
ATOM 823 C CA . ILE A 1 105 ? -8.084 3.771 5.303 1.00 98.88 105 ILE A CA 1
ATOM 824 C C . ILE A 1 105 ? -8.853 3.518 6.597 1.00 98.88 105 ILE A C 1
ATOM 826 O O . ILE A 1 105 ? -10.001 3.953 6.741 1.00 98.88 105 ILE A O 1
ATOM 830 N N . LEU A 1 106 ? -8.217 2.842 7.550 1.00 98.81 106 LEU A N 1
ATOM 831 C CA . LEU A 1 106 ? -8.718 2.692 8.912 1.00 98.81 106 LEU A CA 1
ATOM 832 C C . LEU A 1 106 ? -8.105 3.745 9.831 1.00 98.81 106 LEU A C 1
ATOM 834 O O . LEU A 1 106 ? -6.950 4.138 9.675 1.00 98.81 106 LEU A O 1
ATOM 838 N N . LYS A 1 107 ? -8.884 4.170 10.822 1.00 98.69 107 LYS A N 1
ATOM 839 C CA . LYS A 1 107 ? -8.449 4.994 11.949 1.00 98.69 107 LYS A CA 1
ATOM 840 C C . LYS A 1 107 ? -8.434 4.144 13.215 1.00 98.69 107 LYS A C 1
ATOM 842 O O . LYS A 1 107 ? -9.468 3.593 13.596 1.00 98.69 107 LYS A O 1
ATOM 847 N N . HIS A 1 108 ? -7.291 4.104 13.890 1.00 98.19 108 HIS A N 1
ATOM 848 C CA . HIS A 1 108 ? -7.071 3.320 15.102 1.00 98.19 108 HIS A CA 1
ATOM 849 C C . HIS A 1 108 ? -6.781 4.233 16.297 1.00 98.19 108 HIS A C 1
ATOM 851 O O . HIS A 1 108 ? -5.779 4.955 16.283 1.00 98.19 108 HIS A O 1
ATOM 857 N N . PRO A 1 109 ? -7.619 4.216 17.346 1.00 95.44 109 PRO A N 1
ATOM 858 C CA . PRO A 1 109 ? -7.281 4.851 18.612 1.00 95.44 109 PRO A CA 1
ATOM 859 C C . PRO A 1 109 ? -6.272 3.976 19.372 1.00 95.44 109 PRO A C 1
ATOM 861 O O . PRO A 1 109 ? -6.602 2.869 19.794 1.00 95.44 109 PRO A O 1
ATOM 864 N N . ILE A 1 110 ? -5.047 4.467 19.572 1.00 89.19 110 ILE A N 1
ATOM 865 C CA . ILE A 1 110 ? -3.982 3.752 20.292 1.00 89.19 110 ILE A CA 1
ATOM 866 C C . ILE A 1 110 ? -3.537 4.613 21.476 1.00 89.19 110 ILE A C 1
ATOM 868 O O . ILE A 1 110 ? -2.718 5.524 21.354 1.00 89.19 110 ILE A O 1
ATOM 872 N N . GLY A 1 111 ? -4.102 4.329 22.652 1.00 89.62 111 GLY A N 1
ATOM 873 C CA . GLY A 1 111 ? -3.886 5.151 23.843 1.00 89.62 111 GLY A CA 1
ATOM 874 C C . GLY A 1 111 ? -4.457 6.562 23.661 1.00 89.62 111 GLY A C 1
ATOM 875 O O . GLY A 1 111 ? -5.657 6.714 23.439 1.00 89.62 111 GLY A O 1
ATOM 876 N N . SER A 1 112 ? -3.609 7.588 23.784 1.00 92.31 112 SER A N 1
ATOM 877 C CA . SER A 1 112 ? -3.965 8.988 23.496 1.00 92.31 112 SER A CA 1
ATOM 878 C C . SER A 1 112 ? -3.788 9.378 22.030 1.00 92.31 112 SER A C 1
ATOM 880 O O . SER A 1 112 ? -4.239 10.450 21.634 1.00 92.31 112 SER A O 1
ATOM 882 N N . GLU A 1 113 ? -3.125 8.532 21.244 1.00 94.00 113 GLU A N 1
ATOM 883 C CA . GLU A 1 113 ? -2.753 8.820 19.866 1.00 94.00 113 GLU A CA 1
ATOM 884 C C . GLU A 1 113 ? -3.739 8.189 18.883 1.00 94.00 113 GLU A C 1
ATOM 886 O O . GLU A 1 113 ? -4.522 7.291 19.207 1.00 94.00 113 GLU A O 1
ATOM 891 N N . THR A 1 114 ? -3.688 8.661 17.643 1.00 96.25 114 THR A N 1
ATOM 892 C CA . THR A 1 114 ? -4.366 8.029 16.513 1.00 96.25 114 THR A CA 1
ATOM 893 C C . THR A 1 114 ? -3.323 7.608 15.491 1.00 96.25 114 THR A C 1
ATOM 895 O O . THR A 1 114 ? -2.466 8.405 15.123 1.00 96.25 114 THR A O 1
ATOM 898 N N . ILE A 1 115 ? -3.412 6.365 15.027 1.00 97.75 115 ILE A N 1
ATOM 899 C CA . ILE A 1 115 ? -2.657 5.874 13.872 1.00 97.75 115 ILE A CA 1
ATOM 900 C C . ILE A 1 115 ? -3.660 5.479 12.799 1.00 97.75 115 ILE A C 1
ATOM 902 O O . ILE A 1 115 ? -4.720 4.925 13.094 1.00 97.75 115 ILE A O 1
ATOM 906 N N . TYR A 1 116 ? -3.325 5.757 11.551 1.00 98.75 116 TYR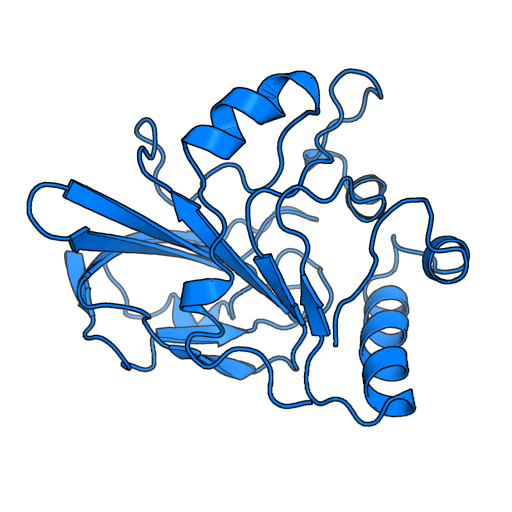 A N 1
ATOM 907 C CA . TYR A 1 116 ? -4.092 5.318 10.400 1.00 98.75 116 TYR A CA 1
ATOM 908 C C . TYR A 1 116 ? -3.364 4.173 9.710 1.00 98.75 116 TYR A C 1
ATOM 910 O O . TYR A 1 116 ? -2.133 4.160 9.661 1.00 98.75 116 TYR A O 1
ATOM 918 N N . SER A 1 117 ? -4.124 3.225 9.173 1.00 98.62 117 SER A N 1
ATOM 919 C CA . SER A 1 117 ? -3.595 2.216 8.262 1.00 98.62 117 SER A CA 1
ATOM 920 C C . SER A 1 117 ? -4.273 2.341 6.903 1.00 98.62 117 SER A C 1
ATOM 922 O O . SER A 1 117 ? -5.496 2.441 6.820 1.00 98.62 117 SER A O 1
ATOM 924 N N . LEU A 1 118 ? -3.471 2.394 5.844 1.00 98.81 118 LEU A N 1
ATOM 925 C CA . LEU A 1 118 ? -3.912 2.443 4.456 1.00 98.81 118 LEU A CA 1
ATOM 926 C C . LEU A 1 118 ? -3.679 1.077 3.818 1.00 98.81 118 LEU A C 1
ATOM 928 O O . LEU A 1 118 ? -2.583 0.525 3.917 1.00 98.81 118 LEU A O 1
ATOM 932 N N . PHE A 1 119 ? -4.709 0.574 3.145 1.00 98.81 119 PHE A N 1
ATOM 933 C CA . PHE A 1 119 ? -4.716 -0.670 2.386 1.00 98.81 119 PHE A CA 1
ATOM 934 C C . PHE A 1 119 ? -5.027 -0.331 0.928 1.00 98.81 119 PHE A C 1
ATOM 936 O O . PHE A 1 119 ? -6.143 0.094 0.633 1.00 98.81 119 PHE A O 1
ATOM 943 N N . GLY A 1 120 ? -4.044 -0.472 0.042 1.00 98.62 120 GLY A N 1
ATOM 944 C CA . GLY A 1 120 ? -4.187 -0.247 -1.399 1.00 98.62 120 GLY A CA 1
ATOM 945 C C . GLY A 1 120 ? -4.221 -1.551 -2.195 1.00 98.62 120 GLY A C 1
ATOM 946 O O . GLY A 1 120 ? -3.932 -2.623 -1.657 1.00 98.62 120 GLY A O 1
ATOM 947 N N . HIS A 1 121 ? -4.526 -1.443 -3.490 1.00 98.69 121 HIS A N 1
ATOM 948 C CA . HIS A 1 121 ? -4.561 -2.559 -4.445 1.00 98.69 121 HIS A CA 1
ATOM 949 C C . HIS A 1 121 ? -5.604 -3.637 -4.106 1.00 98.69 121 HIS A C 1
ATOM 951 O O . HIS A 1 121 ? -5.413 -4.827 -4.369 1.00 98.69 121 HIS A O 1
ATOM 957 N N . LEU A 1 122 ? -6.730 -3.217 -3.526 1.00 98.75 122 LEU A N 1
ATOM 958 C CA . LEU A 1 122 ? -7.799 -4.105 -3.075 1.00 98.75 122 LEU A CA 1
ATOM 959 C C . LEU A 1 122 ? -8.755 -4.486 -4.210 1.00 98.75 122 LEU A C 1
ATOM 961 O O . LEU A 1 122 ? -8.756 -3.884 -5.286 1.00 98.75 122 LEU A O 1
ATOM 965 N N . SER A 1 123 ? -9.602 -5.487 -3.966 1.00 98.56 123 SER A N 1
ATOM 966 C CA . SER A 1 123 ? -10.678 -5.818 -4.893 1.00 98.56 123 SER A CA 1
ATOM 967 C C . SER A 1 123 ? -11.801 -4.788 -4.811 1.00 98.56 123 SER A C 1
ATOM 969 O O . SER A 1 123 ? -12.284 -4.441 -3.732 1.00 98.56 123 SER A O 1
ATOM 971 N N . ARG A 1 124 ? -12.287 -4.328 -5.969 1.00 98.31 124 ARG A N 1
ATOM 972 C CA . ARG A 1 124 ? -13.314 -3.272 -6.046 1.00 98.31 124 ARG A CA 1
ATOM 973 C C . ARG A 1 124 ? -14.616 -3.675 -5.365 1.00 98.31 124 ARG A C 1
ATOM 975 O O . ARG A 1 124 ? -15.323 -2.827 -4.823 1.00 98.31 124 ARG A O 1
ATOM 982 N N . LYS A 1 125 ? -14.931 -4.972 -5.382 1.00 97.88 125 LYS A N 1
ATOM 983 C CA . LYS A 1 125 ? -16.139 -5.518 -4.752 1.00 97.88 125 LYS A CA 1
ATOM 984 C C . LYS A 1 125 ? -16.190 -5.235 -3.246 1.00 97.88 125 LYS A C 1
ATOM 986 O O . LYS A 1 125 ? -17.284 -5.076 -2.719 1.00 97.88 125 LYS A O 1
ATOM 991 N N . ASP A 1 126 ? -15.038 -5.113 -2.583 1.00 97.81 126 ASP A N 1
ATOM 992 C CA . ASP A 1 126 ? -14.956 -4.933 -1.130 1.00 97.81 126 ASP A CA 1
ATOM 993 C C . ASP A 1 126 ? -15.228 -3.485 -0.692 1.00 97.81 126 ASP A C 1
ATOM 995 O O . ASP A 1 126 ? -15.446 -3.224 0.488 1.00 97.81 126 ASP A O 1
ATOM 999 N N . LEU A 1 127 ? -15.309 -2.537 -1.637 1.00 98.19 127 LEU A N 1
ATOM 1000 C CA . LEU A 1 127 ? -15.822 -1.192 -1.356 1.00 98.19 127 LEU A CA 1
ATOM 1001 C C . LEU A 1 127 ? -17.355 -1.162 -1.239 1.00 98.19 127 LEU A C 1
ATOM 1003 O O . LEU A 1 127 ? -17.931 -0.171 -0.787 1.00 98.19 127 LEU A O 1
ATOM 1007 N N . ALA A 1 128 ? -18.050 -2.223 -1.657 1.00 97.25 128 ALA A N 1
ATOM 1008 C CA . ALA A 1 128 ? -19.497 -2.291 -1.547 1.00 97.25 128 ALA A CA 1
ATOM 1009 C C . ALA A 1 128 ? -19.920 -2.594 -0.101 1.00 97.25 128 ALA A C 1
ATOM 1011 O O . ALA A 1 128 ? -19.539 -3.604 0.480 1.00 97.25 128 ALA A O 1
ATOM 1012 N N . GLY A 1 129 ? -20.776 -1.742 0.466 1.00 94.25 129 GLY A N 1
ATOM 1013 C CA . GLY A 1 129 ? -21.380 -1.969 1.783 1.00 94.25 129 GLY A CA 1
ATOM 1014 C C . GLY A 1 129 ? -20.585 -1.421 2.971 1.00 94.25 129 GLY A C 1
ATOM 1015 O O . GLY A 1 129 ? -21.139 -1.366 4.069 1.00 94.25 129 GLY A O 1
ATOM 1016 N N . ILE A 1 130 ? -19.354 -0.947 2.762 1.00 97.88 130 ILE A N 1
ATOM 1017 C CA . ILE A 1 130 ? -18.628 -0.168 3.772 1.00 97.88 130 ILE A CA 1
ATOM 1018 C C . ILE A 1 130 ? -19.100 1.291 3.784 1.00 97.88 130 ILE A C 1
ATOM 1020 O O . ILE A 1 130 ? -19.616 1.820 2.797 1.00 97.88 130 ILE A O 1
ATOM 1024 N N . TYR A 1 131 ? -18.934 1.959 4.922 1.00 98.56 131 TYR A N 1
ATOM 1025 C CA . TYR A 1 131 ? -19.237 3.378 5.086 1.00 98.56 131 TYR A CA 1
ATOM 1026 C C . TYR A 1 131 ? -18.307 4.004 6.128 1.00 98.56 131 TYR A C 1
ATOM 1028 O O . TYR A 1 131 ? -17.816 3.330 7.032 1.00 98.56 131 TYR A O 1
ATOM 1036 N N . VAL A 1 132 ? -18.065 5.310 6.010 1.00 98.75 132 VAL A N 1
ATOM 1037 C CA . VAL A 1 132 ? -17.226 6.066 6.955 1.00 98.75 132 VAL A CA 1
ATOM 1038 C C . VAL A 1 132 ? -17.794 5.947 8.374 1.00 98.75 132 VAL A C 1
ATOM 1040 O O . VAL A 1 132 ? -18.989 6.143 8.593 1.00 98.75 132 VAL A O 1
ATOM 1043 N N . GLY A 1 133 ? -16.936 5.623 9.340 1.00 98.62 133 GLY A N 1
ATOM 1044 C CA . GLY A 1 133 ? -17.292 5.377 10.739 1.00 98.62 133 GLY A CA 1
ATOM 1045 C C . GLY A 1 133 ? -17.760 3.949 11.041 1.00 98.62 133 GLY A C 1
ATOM 1046 O O . GLY A 1 133 ? -18.043 3.641 12.201 1.00 98.62 133 GLY A O 1
ATOM 1047 N N . MET A 1 134 ? -17.837 3.060 10.042 1.00 98.62 134 MET A N 1
ATOM 1048 C CA . MET A 1 134 ? -18.091 1.636 10.272 1.00 98.62 134 MET A CA 1
ATOM 1049 C C . MET A 1 134 ? -16.990 1.053 11.163 1.00 98.62 134 MET A C 1
ATOM 1051 O O . MET A 1 134 ? -15.807 1.217 10.871 1.00 98.62 134 MET A O 1
ATOM 1055 N N . LYS A 1 135 ? -17.384 0.395 12.258 1.00 98.50 135 LYS A N 1
ATOM 1056 C CA . LYS A 1 135 ? -16.452 -0.219 13.210 1.00 98.50 135 LYS A CA 1
ATOM 1057 C C . LYS A 1 135 ? -15.879 -1.511 12.649 1.00 98.50 135 LYS A C 1
ATOM 1059 O O . LYS A 1 135 ? -16.606 -2.285 12.033 1.00 98.50 135 LYS A O 1
ATOM 1064 N N . VAL A 1 136 ? -14.600 -1.728 12.922 1.00 98.00 136 VAL A N 1
ATOM 1065 C CA . VAL A 1 136 ? -13.850 -2.929 12.555 1.00 98.00 136 VAL A CA 1
ATOM 1066 C C . VAL A 1 136 ? -13.087 -3.383 13.794 1.00 98.00 136 VAL A C 1
ATOM 1068 O O . VAL A 1 136 ? -12.498 -2.550 14.486 1.00 98.00 136 VAL A O 1
ATOM 1071 N N . GLN A 1 137 ? -13.139 -4.672 14.108 1.00 98.19 137 GLN A N 1
ATOM 1072 C CA . GLN A 1 137 ? -12.381 -5.272 15.203 1.00 98.19 137 GLN A CA 1
ATOM 1073 C C . GLN A 1 137 ? -11.080 -5.872 14.676 1.00 98.19 137 GLN A C 1
ATOM 1075 O O . GLN A 1 137 ? -10.981 -6.278 13.517 1.00 98.19 137 GLN A O 1
ATOM 1080 N N . GLN A 1 138 ? -10.071 -5.944 15.535 1.00 97.25 138 GLN A N 1
ATOM 1081 C CA . GLN A 1 138 ? -8.836 -6.650 15.240 1.00 97.25 138 GLN A CA 1
ATOM 1082 C C . GLN A 1 138 ? -9.132 -8.088 14.795 1.00 97.25 138 GLN A C 1
ATOM 1084 O O . GLN A 1 138 ? -9.840 -8.832 15.473 1.00 97.25 138 GLN A O 1
ATOM 1089 N N . GLY A 1 139 ? -8.544 -8.491 13.670 1.00 96.62 139 GLY A N 1
ATOM 1090 C CA . GLY A 1 139 ? -8.732 -9.821 13.097 1.00 96.62 139 GLY A CA 1
ATOM 1091 C C . GLY A 1 139 ? -10.013 -9.992 12.278 1.00 96.62 139 GLY A C 1
ATOM 1092 O O . GLY A 1 139 ? -10.209 -11.072 11.723 1.00 96.62 139 GLY A O 1
ATOM 1093 N N . ASP A 1 140 ? -10.856 -8.963 12.140 1.00 97.81 140 ASP A N 1
ATOM 1094 C CA . ASP A 1 140 ? -11.965 -9.000 11.185 1.00 97.81 140 ASP A CA 1
ATOM 1095 C C . ASP A 1 140 ? -11.425 -9.103 9.755 1.00 97.81 140 ASP A C 1
ATOM 1097 O O . ASP A 1 140 ? -10.452 -8.435 9.388 1.00 97.81 140 ASP A O 1
ATOM 1101 N N . ALA A 1 141 ? -12.082 -9.923 8.930 1.00 97.25 141 ALA A N 1
ATOM 1102 C CA . ALA A 1 141 ? -11.850 -9.929 7.491 1.00 97.25 141 ALA A CA 1
ATOM 1103 C C . ALA A 1 141 ? -12.318 -8.585 6.918 1.00 97.25 141 ALA A C 1
ATOM 1105 O O . ALA A 1 141 ? -13.512 -8.285 6.923 1.00 97.25 141 ALA A O 1
ATOM 1106 N N . LEU A 1 142 ? -11.368 -7.772 6.459 1.00 98.00 142 LEU A N 1
ATOM 1107 C CA . LEU A 1 142 ? -11.619 -6.406 6.013 1.00 98.00 142 LEU A CA 1
ATOM 1108 C C . LEU A 1 142 ? -11.938 -6.356 4.518 1.00 98.00 142 LEU A C 1
ATOM 1110 O O . LEU A 1 142 ? -12.896 -5.711 4.107 1.00 98.00 142 LEU A O 1
ATOM 1114 N N . CYS A 1 143 ? -11.094 -6.994 3.710 1.00 98.12 143 CYS A N 1
ATOM 1115 C CA . CYS A 1 143 ? -11.139 -6.940 2.250 1.00 98.12 143 CYS A CA 1
ATOM 1116 C C . CYS A 1 143 ? -10.266 -8.052 1.649 1.00 98.12 143 CYS A C 1
ATOM 1118 O O . CYS A 1 143 ? -9.737 -8.908 2.362 1.00 98.12 143 CYS A O 1
ATOM 1120 N N . THR A 1 144 ? -10.113 -8.047 0.330 1.00 98.75 144 THR A N 1
ATOM 1121 C CA . THR A 1 144 ? -9.270 -8.970 -0.425 1.00 98.75 144 THR A CA 1
ATOM 1122 C C . THR A 1 144 ? -8.347 -8.226 -1.386 1.00 98.75 144 THR A C 1
ATOM 1124 O O . THR A 1 144 ? -8.664 -7.129 -1.845 1.00 98.75 144 THR A O 1
ATOM 1127 N N . ILE A 1 145 ? -7.198 -8.828 -1.709 1.00 98.81 145 ILE A N 1
ATOM 1128 C CA . ILE A 1 145 ? -6.284 -8.318 -2.742 1.00 98.81 145 ILE A CA 1
ATOM 1129 C C . ILE A 1 145 ? -6.979 -8.348 -4.109 1.00 98.81 145 ILE A C 1
ATOM 1131 O O . ILE A 1 145 ? -7.520 -9.379 -4.516 1.00 98.81 145 ILE A O 1
ATOM 1135 N N . GLY A 1 146 ? -6.934 -7.234 -4.837 1.00 98.62 146 GLY A N 1
ATOM 1136 C CA . GLY A 1 146 ? -7.546 -7.105 -6.156 1.00 98.62 146 GLY A CA 1
ATOM 1137 C C . GLY A 1 146 ? -6.656 -7.641 -7.284 1.00 98.62 146 GLY A C 1
ATOM 1138 O O . GLY A 1 146 ? -5.429 -7.508 -7.225 1.00 98.62 146 GLY A O 1
ATOM 1139 N N . PRO A 1 147 ? -7.238 -8.227 -8.345 1.00 98.25 147 PRO A N 1
ATOM 1140 C CA . PRO A 1 147 ? -6.508 -8.520 -9.572 1.00 98.25 147 PRO A CA 1
ATOM 1141 C C . PRO A 1 147 ? -6.247 -7.242 -10.387 1.00 98.25 147 PRO A C 1
ATOM 1143 O O . PRO A 1 147 ? -6.970 -6.249 -10.282 1.00 98.25 147 PRO A O 1
ATOM 1146 N N . PHE A 1 148 ? -5.268 -7.280 -11.292 1.00 96.44 148 PHE A N 1
ATOM 1147 C CA . PHE A 1 148 ? -5.228 -6.294 -12.373 1.00 96.44 148 PHE A CA 1
ATOM 1148 C C . PHE A 1 148 ? -6.369 -6.568 -13.374 1.00 96.44 148 PHE A C 1
ATOM 1150 O O . PHE A 1 148 ? -6.750 -7.724 -13.575 1.00 96.44 148 PHE A O 1
ATOM 1157 N N . PRO A 1 149 ? -6.931 -5.536 -14.027 1.00 97.12 149 PRO A N 1
ATOM 1158 C CA . PRO A 1 149 ? -6.496 -4.140 -13.992 1.00 97.12 149 PRO A CA 1
ATOM 1159 C C . PRO A 1 149 ? -7.080 -3.313 -12.838 1.00 97.12 149 PRO A C 1
ATOM 1161 O O . PRO A 1 149 ? -6.717 -2.149 -12.713 1.00 97.12 149 PRO A O 1
ATOM 1164 N N . GLU A 1 150 ? -7.988 -3.853 -12.019 1.00 97.44 150 GLU A N 1
ATOM 1165 C CA . GLU A 1 150 ? -8.758 -3.022 -11.084 1.00 97.44 150 GLU A CA 1
ATOM 1166 C C . GLU A 1 150 ? -7.945 -2.425 -9.941 1.00 97.44 150 GLU A C 1
ATOM 1168 O O . GLU A 1 150 ? -8.241 -1.319 -9.512 1.00 97.44 150 GLU A O 1
ATOM 1173 N N . ASN A 1 151 ? -6.887 -3.100 -9.512 1.00 97.88 151 ASN A N 1
ATOM 1174 C CA . ASN A 1 151 ? -5.988 -2.665 -8.447 1.00 97.88 151 ASN A CA 1
ATOM 1175 C C . ASN A 1 151 ? -4.995 -1.553 -8.868 1.00 97.88 151 ASN A C 1
ATOM 1177 O O . ASN A 1 151 ? -3.859 -1.529 -8.397 1.00 97.88 151 ASN A O 1
ATOM 1181 N N . GLY A 1 152 ? -5.370 -0.684 -9.814 1.00 96.62 152 GLY A N 1
ATOM 1182 C CA . GLY A 1 152 ? -4.460 0.298 -10.423 1.00 96.62 152 GLY A CA 1
ATOM 1183 C C . GLY A 1 152 ? -3.504 -0.306 -11.460 1.00 96.62 152 GLY A C 1
ATOM 1184 O O . GLY A 1 152 ? -2.505 0.306 -11.836 1.00 96.62 152 GLY A O 1
ATOM 1185 N N . ASN A 1 153 ? -3.828 -1.501 -11.959 1.00 96.94 153 ASN A N 1
ATOM 1186 C CA . ASN A 1 153 ? -3.073 -2.244 -12.967 1.00 96.94 153 ASN A CA 1
ATOM 1187 C C . ASN A 1 153 ? -1.659 -2.671 -12.516 1.00 96.94 153 ASN A C 1
ATOM 1189 O O . ASN A 1 153 ? -0.677 -2.571 -13.262 1.00 96.94 153 ASN A O 1
ATOM 1193 N N . TRP A 1 154 ? -1.567 -3.196 -11.295 1.00 97.56 154 TRP A N 1
ATOM 1194 C CA . TRP A 1 154 ? -0.359 -3.789 -10.715 1.00 97.56 154 TRP A CA 1
ATOM 1195 C C . TRP A 1 154 ? -0.473 -5.315 -10.614 1.00 97.56 154 TRP A C 1
ATOM 1197 O O . TRP A 1 154 ? -1.586 -5.829 -10.497 1.00 97.56 154 TRP A O 1
ATOM 1207 N N . PRO A 1 155 ? 0.634 -6.084 -10.585 1.00 98.00 155 PRO A N 1
ATOM 1208 C CA . PRO A 1 155 ? 0.545 -7.469 -10.130 1.00 98.00 155 PRO A CA 1
ATOM 1209 C C . PRO A 1 155 ? -0.146 -7.541 -8.769 1.00 98.00 155 PRO A C 1
ATOM 1211 O O . PRO A 1 155 ? -0.017 -6.613 -7.975 1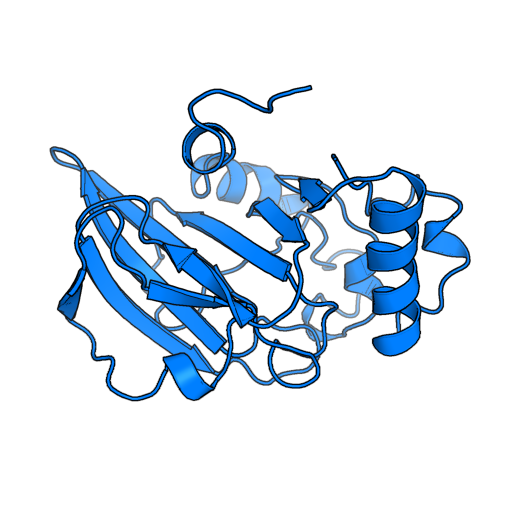.00 98.00 155 PRO A O 1
ATOM 1214 N N . ALA A 1 156 ? -0.899 -8.605 -8.500 1.00 98.50 156 ALA A N 1
ATOM 1215 C CA . ALA A 1 156 ? -1.669 -8.699 -7.262 1.00 98.50 156 ALA A CA 1
ATOM 1216 C C . ALA A 1 156 ? -0.751 -8.610 -6.027 1.00 98.50 156 ALA A C 1
ATOM 1218 O O . ALA A 1 156 ? 0.205 -9.374 -5.880 1.00 98.50 156 ALA A O 1
ATOM 1219 N N . HIS A 1 157 ? -1.024 -7.635 -5.166 1.00 98.69 157 HIS A N 1
ATOM 1220 C CA . HIS A 1 157 ? -0.346 -7.427 -3.893 1.00 98.69 157 HIS A CA 1
ATOM 1221 C C . HIS A 1 157 ? -1.198 -6.519 -3.006 1.00 98.69 157 HIS A C 1
ATOM 1223 O O . HIS A 1 157 ? -2.089 -5.835 -3.497 1.00 98.69 157 HIS A O 1
ATOM 1229 N N . LEU A 1 158 ? -0.921 -6.518 -1.708 1.00 98.69 158 LEU A N 1
ATOM 1230 C CA . LEU A 1 158 ? -1.405 -5.511 -0.771 1.00 98.69 158 LEU A CA 1
ATOM 1231 C C . LEU A 1 158 ? -0.331 -4.433 -0.631 1.00 98.69 158 LEU A C 1
ATOM 1233 O O . LEU A 1 158 ? 0.797 -4.790 -0.303 1.00 98.69 158 LEU A O 1
ATOM 1237 N N . HIS A 1 159 ? -0.683 -3.153 -0.782 1.00 98.75 159 HIS A N 1
ATOM 1238 C CA . HIS A 1 159 ? 0.104 -2.049 -0.212 1.00 98.75 159 HIS A CA 1
ATOM 1239 C C . HIS A 1 159 ? -0.440 -1.749 1.178 1.00 98.75 159 HIS A C 1
ATOM 1241 O O . HIS A 1 159 ? -1.604 -1.365 1.306 1.00 98.75 159 HIS A O 1
ATOM 1247 N N . PHE A 1 160 ? 0.380 -1.913 2.212 1.00 98.69 160 PHE A N 1
ATOM 1248 C CA . PHE A 1 160 ? 0.012 -1.591 3.587 1.00 98.69 160 PHE A CA 1
ATOM 1249 C C . PHE A 1 160 ? 0.911 -0.492 4.141 1.00 98.69 160 PHE A C 1
ATOM 1251 O O . PHE A 1 160 ? 2.135 -0.601 4.110 1.00 98.69 160 PHE A O 1
ATOM 1258 N N . GLN A 1 161 ? 0.316 0.565 4.681 1.00 98.69 161 GLN A N 1
ATOM 1259 C CA . GLN A 1 161 ? 1.060 1.717 5.182 1.00 98.69 161 GLN A CA 1
ATOM 1260 C C . GLN A 1 161 ? 0.462 2.236 6.479 1.00 98.69 161 GLN A C 1
ATOM 1262 O O . GLN A 1 161 ? -0.748 2.411 6.586 1.00 98.69 161 GLN A O 1
ATOM 1267 N N . LEU A 1 162 ? 1.324 2.528 7.450 1.00 98.56 162 LEU A N 1
ATOM 1268 C CA . LEU A 1 162 ? 0.947 3.249 8.661 1.00 98.56 162 LEU A CA 1
ATOM 1269 C C . LEU A 1 162 ? 1.171 4.743 8.459 1.00 98.56 162 LEU A C 1
ATOM 1271 O O . LEU A 1 162 ? 2.124 5.138 7.795 1.00 98.56 162 LEU A O 1
ATOM 1275 N N . ILE A 1 163 ? 0.301 5.573 9.028 1.00 98.75 163 ILE A N 1
ATOM 1276 C CA . ILE A 1 163 ? 0.350 7.033 8.895 1.00 98.75 163 ILE A CA 1
ATOM 1277 C C . ILE A 1 163 ? -0.022 7.651 10.248 1.00 98.75 163 ILE A C 1
ATOM 1279 O O . ILE A 1 163 ? -1.017 7.251 10.852 1.00 98.75 163 ILE A O 1
ATOM 1283 N N . LYS A 1 164 ? 0.757 8.618 10.744 1.00 98.19 164 LYS A N 1
ATOM 1284 C CA . LYS A 1 164 ? 0.449 9.344 11.992 1.00 98.19 164 LYS A CA 1
ATOM 1285 C C . LYS A 1 164 ? -0.493 10.522 11.740 1.00 98.19 164 LYS A C 1
ATOM 1287 O O . LYS A 1 164 ? -1.489 10.673 12.439 1.00 98.19 164 LYS A O 1
ATOM 1292 N N . ASP A 1 165 ? -0.209 11.322 10.715 1.00 97.94 165 ASP A N 1
ATOM 1293 C CA . ASP A 1 165 ? -1.016 12.472 10.306 1.00 97.94 165 ASP A CA 1
ATOM 1294 C C . ASP A 1 165 ? -1.428 12.361 8.831 1.00 97.94 165 ASP A C 1
ATOM 1296 O O . ASP A 1 165 ? -0.585 12.361 7.932 1.00 97.94 165 ASP A O 1
ATOM 1300 N N . LEU A 1 166 ? -2.738 12.284 8.574 1.00 97.94 166 LEU A N 1
ATOM 1301 C CA . LEU A 1 166 ? -3.289 12.257 7.217 1.00 97.94 166 LEU A CA 1
ATOM 1302 C C . LEU A 1 166 ? -3.228 13.615 6.513 1.00 97.94 166 LEU A C 1
ATOM 1304 O O . LEU A 1 166 ? -3.517 13.675 5.323 1.00 97.94 166 LEU A O 1
ATOM 1308 N N . GLN A 1 167 ? -2.881 14.709 7.194 1.00 97.12 167 GLN A N 1
ATOM 1309 C CA . GLN A 1 167 ? -2.789 16.054 6.615 1.00 97.12 167 GLN A CA 1
ATOM 1310 C C . GLN A 1 167 ? -4.092 16.480 5.909 1.00 97.12 167 GLN A C 1
ATOM 1312 O O . GLN A 1 167 ? -4.076 17.146 4.875 1.00 97.12 167 GLN A O 1
ATOM 1317 N N . ASN A 1 168 ? -5.237 16.088 6.482 1.00 95.88 168 ASN A N 1
ATOM 1318 C CA . ASN A 1 168 ? -6.594 16.262 5.941 1.00 95.88 168 ASN A CA 1
ATOM 1319 C C . ASN A 1 168 ? -6.911 15.480 4.651 1.00 95.88 168 ASN A C 1
ATOM 1321 O O . ASN A 1 168 ? -7.960 15.718 4.050 1.00 95.88 168 ASN A O 1
ATOM 1325 N N . ASN A 1 169 ? -6.053 14.548 4.224 1.00 98.25 169 ASN A N 1
ATOM 1326 C CA . ASN A 1 169 ? -6.373 13.655 3.113 1.00 98.25 169 ASN A CA 1
ATOM 1327 C C . ASN A 1 169 ? -7.502 12.678 3.491 1.00 98.25 169 ASN A C 1
ATOM 1329 O O . ASN A 1 169 ? -7.679 12.303 4.654 1.00 98.25 169 ASN A O 1
ATOM 1333 N N . SER A 1 170 ? -8.272 12.270 2.486 1.00 98.19 170 SER A N 1
ATOM 1334 C CA . SER A 1 170 ? -9.380 11.322 2.597 1.00 98.19 170 SER A CA 1
ATOM 1335 C C . SER A 1 170 ? -9.463 10.514 1.308 1.00 98.19 170 SER A C 1
ATOM 1337 O O . SER A 1 170 ? -9.309 11.078 0.229 1.00 98.19 170 SER A O 1
ATOM 1339 N N . GLY A 1 171 ? -9.680 9.205 1.423 1.00 97.44 171 GLY A N 1
ATOM 1340 C CA . GLY A 1 171 ? -9.762 8.269 0.293 1.00 97.44 171 GLY A CA 1
ATOM 1341 C C . GLY A 1 171 ? -8.408 7.880 -0.312 1.00 97.44 171 GLY A C 1
ATOM 1342 O O . GLY A 1 171 ? -8.276 6.799 -0.879 1.00 97.44 171 GLY A O 1
ATOM 1343 N N . ASP A 1 172 ? -7.393 8.715 -0.120 1.00 97.62 172 ASP A N 1
ATOM 1344 C CA . ASP A 1 172 ? -6.042 8.527 -0.632 1.00 97.62 172 ASP A CA 1
ATOM 1345 C C . ASP A 1 172 ? -5.013 9.125 0.345 1.00 97.62 172 ASP A C 1
ATOM 1347 O O . ASP A 1 172 ? -5.354 9.946 1.199 1.00 97.62 172 ASP A O 1
ATOM 1351 N N . TYR A 1 173 ? -3.757 8.701 0.241 1.00 98.38 173 TYR A N 1
ATOM 1352 C CA . TYR A 1 173 ? -2.601 9.314 0.891 1.00 98.38 173 TYR A CA 1
ATOM 1353 C C . TYR A 1 173 ? -1.319 8.888 0.149 1.00 98.38 173 TYR A C 1
ATOM 1355 O O . TYR A 1 173 ? -1.229 7.732 -0.276 1.00 98.38 173 TYR A O 1
ATOM 1363 N N . PRO A 1 174 ? -0.295 9.758 0.013 1.00 97.62 174 PRO A N 1
ATOM 1364 C CA . PRO A 1 174 ? 0.939 9.410 -0.687 1.00 97.62 174 PRO A CA 1
ATOM 1365 C C . PRO A 1 174 ? 1.549 8.074 -0.232 1.00 97.62 174 PRO A C 1
ATOM 1367 O O . PRO A 1 174 ? 1.974 7.927 0.915 1.00 97.62 174 PRO A O 1
ATOM 1370 N N . GLY A 1 175 ? 1.601 7.112 -1.160 1.00 97.06 175 GLY A N 1
ATOM 1371 C CA . GLY A 1 175 ? 2.290 5.819 -0.993 1.00 97.06 175 GLY A CA 1
ATOM 1372 C C . GLY A 1 175 ? 3.719 5.798 -1.480 1.00 97.06 175 GLY A C 1
ATOM 1373 O O . GLY A 1 175 ? 4.479 4.872 -1.200 1.00 97.06 175 GLY A O 1
ATOM 1374 N N . VAL A 1 176 ? 4.074 6.828 -2.240 1.00 96.81 176 VAL A N 1
ATOM 1375 C CA . VAL A 1 176 ? 5.392 7.016 -2.820 1.00 96.81 176 VAL A CA 1
ATOM 1376 C C . VAL A 1 176 ? 5.720 8.499 -2.750 1.00 96.81 176 VAL A C 1
ATOM 1378 O O . VAL A 1 176 ? 4.881 9.335 -3.104 1.00 96.81 176 VAL A O 1
ATOM 1381 N N . CYS A 1 177 ? 6.938 8.831 -2.335 1.00 96.31 177 CYS A N 1
ATOM 1382 C CA . CYS A 1 177 ? 7.436 10.203 -2.333 1.00 96.31 177 CYS A CA 1
ATOM 1383 C C . CYS A 1 177 ? 8.719 10.353 -3.149 1.00 96.31 177 CYS A C 1
ATOM 1385 O O . CYS A 1 177 ? 9.351 9.381 -3.585 1.00 96.31 177 CYS A O 1
ATOM 1387 N N . THR A 1 178 ? 9.109 11.603 -3.373 1.00 96.38 178 THR A N 1
ATOM 1388 C CA . THR A 1 178 ? 10.427 11.909 -3.929 1.00 96.38 178 THR A CA 1
ATOM 1389 C C . THR A 1 178 ? 11.525 11.647 -2.889 1.00 96.38 178 THR A C 1
ATOM 1391 O O . THR A 1 178 ? 11.262 11.690 -1.683 1.00 96.38 178 THR A O 1
ATOM 1394 N N . PRO A 1 179 ? 12.787 11.435 -3.306 1.00 94.94 179 PRO A N 1
ATOM 1395 C CA . PRO A 1 179 ? 13.907 11.347 -2.369 1.00 94.94 179 PRO A CA 1
ATOM 1396 C C . PRO A 1 179 ? 14.059 12.570 -1.452 1.00 94.94 179 PRO A C 1
ATOM 1398 O O . PRO A 1 179 ? 14.514 12.421 -0.323 1.00 94.94 179 PRO A O 1
ATOM 1401 N N . ALA A 1 180 ? 13.667 13.764 -1.914 1.00 95.62 180 ALA A N 1
ATOM 1402 C CA . ALA A 1 180 ? 13.758 15.002 -1.139 1.00 95.62 180 ALA A CA 1
ATOM 1403 C C . ALA A 1 180 ? 12.749 15.068 0.022 1.00 95.62 180 ALA A C 1
ATOM 1405 O O . ALA A 1 180 ? 13.012 15.722 1.026 1.00 95.62 180 ALA A O 1
ATOM 1406 N N . GLU A 1 181 ? 11.610 14.384 -0.098 1.00 96.50 181 GLU A N 1
ATOM 1407 C CA . GLU A 1 181 ? 10.555 14.353 0.925 1.00 96.50 181 GLU A CA 1
ATOM 1408 C C . GLU A 1 181 ? 10.696 13.162 1.883 1.00 96.50 181 GLU A C 1
ATOM 1410 O O . GLU A 1 181 ? 9.904 13.023 2.817 1.00 96.50 181 GLU A O 1
ATOM 1415 N N . LYS A 1 182 ? 11.687 12.291 1.653 1.00 96.88 182 LYS A N 1
ATOM 1416 C CA . LYS A 1 182 ? 11.847 11.026 2.374 1.00 96.88 182 LYS A CA 1
ATOM 1417 C C . LYS A 1 182 ? 11.843 11.212 3.888 1.00 96.88 182 LYS A C 1
ATOM 1419 O O . LYS A 1 182 ? 11.130 10.480 4.561 1.00 96.88 182 LYS A O 1
ATOM 1424 N N . ASP A 1 183 ? 12.614 12.161 4.413 1.00 97.75 183 ASP A N 1
ATOM 1425 C CA . ASP A 1 183 ? 12.766 12.329 5.864 1.00 97.75 183 ASP A CA 1
ATOM 1426 C C . ASP A 1 183 ? 11.428 12.686 6.528 1.00 97.75 183 ASP A C 1
ATOM 1428 O O . ASP A 1 183 ? 11.053 12.089 7.536 1.00 97.75 183 ASP A O 1
ATOM 1432 N N . PHE A 1 184 ? 10.650 13.574 5.900 1.00 97.69 184 PHE A N 1
ATOM 1433 C CA . PHE A 1 184 ? 9.308 13.926 6.362 1.00 97.69 184 PHE A CA 1
ATOM 1434 C C . PHE A 1 184 ? 8.378 12.704 6.383 1.00 97.69 184 PHE A C 1
ATOM 1436 O O . PHE A 1 184 ? 7.723 12.423 7.390 1.00 97.69 184 PHE A O 1
ATOM 1443 N N . TYR A 1 185 ? 8.325 11.949 5.282 1.00 98.31 185 TYR A N 1
ATOM 1444 C CA . TYR A 1 185 ? 7.431 10.797 5.207 1.00 98.31 185 TYR A CA 1
ATOM 1445 C C . TYR A 1 185 ? 7.905 9.613 6.046 1.00 98.31 185 TYR A C 1
ATOM 1447 O O . TYR A 1 185 ? 7.055 8.896 6.551 1.00 98.31 185 TYR A O 1
ATOM 1455 N N . GLN A 1 186 ? 9.205 9.425 6.263 1.00 97.94 186 GLN A N 1
ATOM 1456 C CA . GLN A 1 186 ? 9.735 8.413 7.179 1.00 97.94 186 GLN A CA 1
ATOM 1457 C C . GLN A 1 186 ? 9.317 8.694 8.630 1.00 97.94 186 GLN A C 1
ATOM 1459 O O . GLN A 1 186 ? 9.040 7.767 9.392 1.00 97.94 186 GLN A O 1
ATOM 1464 N N . GLU A 1 187 ? 9.258 9.963 9.036 1.00 97.88 187 GLU A N 1
ATOM 1465 C CA . GLU A 1 187 ? 8.752 10.330 10.359 1.00 97.88 187 GLU A CA 1
ATOM 1466 C C . GLU A 1 187 ? 7.240 10.099 10.479 1.00 97.88 187 GLU A C 1
ATOM 1468 O O . GLU A 1 187 ? 6.772 9.634 11.527 1.00 97.88 187 GLU A O 1
ATOM 1473 N N . ASN A 1 188 ? 6.480 10.399 9.421 1.00 98.44 188 ASN A N 1
ATOM 1474 C CA . ASN A 1 188 ? 5.020 10.310 9.431 1.00 98.44 188 ASN A CA 1
ATOM 1475 C C . ASN A 1 188 ? 4.471 8.903 9.125 1.00 98.44 188 ASN A C 1
ATOM 1477 O O . ASN A 1 188 ? 3.395 8.552 9.607 1.00 98.44 188 ASN A O 1
ATOM 1481 N N . CYS A 1 189 ? 5.205 8.097 8.360 1.00 98.38 189 CYS A N 1
ATOM 1482 C CA . CYS A 1 189 ? 4.823 6.760 7.914 1.00 98.38 189 CYS A CA 1
ATOM 1483 C C . CYS A 1 189 ? 5.816 5.739 8.481 1.00 98.38 189 CYS A C 1
ATOM 1485 O O . CYS A 1 189 ? 6.824 5.470 7.837 1.00 98.38 189 CYS A O 1
ATOM 1487 N N . PRO A 1 190 ? 5.606 5.224 9.705 1.00 97.12 190 PRO A N 1
ATOM 1488 C CA . PRO A 1 190 ? 6.538 4.286 10.323 1.00 97.12 190 PRO A CA 1
ATOM 1489 C C . PRO A 1 190 ? 6.533 2.920 9.624 1.00 97.12 190 PRO A C 1
ATOM 1491 O O . PRO A 1 190 ? 5.525 2.522 9.040 1.00 97.12 190 PRO A O 1
ATOM 1494 N N . ASP A 1 191 ? 7.640 2.182 9.762 1.00 97.62 191 ASP A N 1
ATOM 1495 C CA . ASP A 1 191 ? 7.796 0.834 9.203 1.00 97.62 191 ASP A CA 1
ATOM 1496 C C . ASP A 1 191 ? 6.703 -0.116 9.736 1.00 97.62 191 ASP A C 1
ATOM 1498 O O . ASP A 1 191 ? 6.651 -0.367 10.948 1.00 97.62 191 ASP A O 1
ATOM 1502 N N . PRO A 1 192 ? 5.828 -0.656 8.869 1.00 96.56 192 PRO A N 1
ATOM 1503 C CA . PRO A 1 192 ? 4.756 -1.545 9.292 1.00 96.56 192 PRO A CA 1
ATOM 1504 C C . PRO A 1 192 ? 5.198 -3.002 9.500 1.00 96.56 192 PRO A C 1
ATOM 1506 O O . PRO A 1 192 ? 4.358 -3.833 9.851 1.00 96.56 192 PRO A O 1
ATOM 1509 N N . PHE A 1 193 ? 6.469 -3.354 9.267 1.00 95.38 193 PHE A N 1
ATOM 1510 C CA . PHE A 1 193 ? 6.934 -4.745 9.237 1.00 95.38 193 PHE A CA 1
ATOM 1511 C C . PHE A 1 193 ? 6.533 -5.549 10.480 1.00 95.38 193 PHE A C 1
ATOM 1513 O O . PHE A 1 193 ? 5.993 -6.643 10.349 1.00 95.38 193 PHE A O 1
ATOM 1520 N N . SER A 1 194 ? 6.730 -5.002 11.683 1.00 92.81 194 SER A N 1
ATOM 1521 C CA . SER A 1 194 ? 6.395 -5.690 12.941 1.00 92.81 194 SER A CA 1
ATOM 1522 C C . SER A 1 194 ? 4.892 -5.845 13.185 1.00 92.81 194 SER A C 1
ATOM 1524 O O . SER A 1 194 ? 4.494 -6.633 14.036 1.00 92.81 194 SER A O 1
ATOM 1526 N N . ILE A 1 195 ? 4.053 -5.106 12.457 1.00 92.19 195 ILE A N 1
ATOM 1527 C CA . ILE A 1 195 ? 2.594 -5.220 12.541 1.00 92.19 195 ILE A CA 1
ATOM 1528 C C . ILE A 1 195 ? 2.096 -6.338 11.629 1.00 92.19 195 ILE A C 1
ATOM 1530 O O . ILE A 1 195 ? 1.214 -7.098 12.016 1.00 92.19 195 ILE A O 1
ATOM 1534 N N . LEU A 1 196 ? 2.683 -6.459 10.436 1.00 90.69 196 LEU A N 1
ATOM 1535 C CA . LEU A 1 196 ? 2.358 -7.524 9.486 1.00 90.69 196 LEU A CA 1
ATOM 1536 C C . LEU A 1 196 ? 2.984 -8.871 9.871 1.00 90.69 196 LEU A C 1
ATOM 1538 O O . LEU A 1 196 ? 2.390 -9.916 9.618 1.00 90.69 196 LEU A O 1
ATOM 1542 N N . PHE A 1 197 ? 4.165 -8.845 10.491 1.00 90.69 197 PHE A N 1
ATOM 1543 C CA . PHE A 1 197 ? 4.939 -10.026 10.875 1.00 90.69 197 PHE A CA 1
ATOM 1544 C C . PHE A 1 197 ? 5.352 -9.940 12.359 1.00 90.69 197 PHE A C 1
ATOM 1546 O O . PHE A 1 197 ? 6.537 -9.770 12.660 1.00 90.69 197 PHE A O 1
ATOM 1553 N N . PRO A 1 198 ? 4.394 -10.021 13.305 1.00 85.62 198 PRO A N 1
ATOM 1554 C CA . PRO A 1 198 ? 4.656 -9.820 14.735 1.00 85.62 198 PRO A CA 1
ATOM 1555 C C . PRO A 1 198 ? 5.577 -10.882 15.344 1.00 85.62 198 PRO A C 1
ATOM 1557 O O . PRO A 1 198 ? 6.387 -10.564 16.214 1.00 85.62 198 PRO A O 1
ATOM 1560 N N . ASP A 1 199 ? 5.510 -12.114 14.840 1.00 87.56 199 ASP A N 1
ATOM 1561 C CA . ASP A 1 199 ? 6.382 -13.223 15.245 1.00 87.56 199 ASP A CA 1
ATOM 1562 C C . ASP A 1 199 ? 7.666 -13.301 14.393 1.00 87.56 199 ASP A C 1
ATOM 1564 O O . ASP A 1 199 ? 8.447 -14.247 14.489 1.00 87.56 199 ASP A O 1
ATOM 1568 N N . GLY A 1 200 ? 7.903 -12.289 13.551 1.00 82.62 200 GLY A N 1
ATOM 1569 C CA . GLY A 1 200 ? 8.902 -12.331 12.494 1.00 82.62 200 GLY A CA 1
ATOM 1570 C C . GLY A 1 200 ? 8.442 -13.176 11.306 1.00 82.62 200 GLY A C 1
ATOM 1571 O O . GLY A 1 200 ? 7.258 -13.453 11.118 1.00 82.62 200 GLY A O 1
ATOM 1572 N N . LEU A 1 201 ? 9.397 -13.550 10.461 1.00 78.88 201 LEU A N 1
ATOM 1573 C CA . LEU A 1 201 ? 9.154 -14.446 9.337 1.00 78.88 201 LEU A CA 1
ATOM 1574 C C . LEU A 1 201 ? 9.654 -15.828 9.730 1.00 78.88 201 LEU A C 1
ATOM 1576 O O . LEU A 1 201 ? 10.834 -15.975 10.043 1.00 78.88 201 LEU A O 1
ATOM 1580 N N . GLU A 1 202 ? 8.775 -16.826 9.706 1.00 62.38 202 GLU A N 1
ATOM 1581 C CA . GLU A 1 202 ? 9.209 -18.219 9.796 1.00 62.38 202 GLU A CA 1
ATOM 1582 C C . GLU A 1 202 ? 10.078 -18.542 8.559 1.00 62.38 202 GLU A C 1
ATOM 1584 O O . GLU A 1 202 ? 9.662 -18.297 7.419 1.00 62.38 202 GLU A O 1
ATOM 1589 N N . GLU A 1 203 ? 11.316 -19.001 8.787 1.00 49.50 203 GLU A N 1
ATOM 1590 C CA . GLU A 1 203 ? 12.313 -19.292 7.735 1.00 49.50 203 GLU A CA 1
ATOM 1591 C C . GLU A 1 203 ? 11.924 -20.480 6.834 1.00 49.50 203 GLU A C 1
ATOM 1593 O O . GLU A 1 203 ? 11.594 -21.560 7.374 1.00 49.50 203 GLU A O 1
#

InterPro domains:
  IPR011055 Duplicated hybrid motif [G3DSA:2.70.70.10] (48-176)
  IPR011055 Duplicated hybrid motif [SSF51261] (44-165)
  IPR016047 M23ase, beta-sheet core domain [PF01551] (66-165)
  IPR050570 Bacterial cell wall metabolism enzyme [PTHR21666] (53-165)

Radius of gyration: 16.12 Å; Cα contacts (8 Å, |Δi|>4): 468; chains: 1; bounding box: 41×39×44 Å

Solvent-accessible surface area (backbone atoms only — not comparable to full-atom values): 10675 Å² total; per-residue (Å²): 78,82,59,77,55,35,77,80,34,70,69,63,73,72,51,59,63,79,42,40,66,59,40,30,48,57,53,52,50,51,30,54,76,69,74,40,86,40,36,30,45,44,63,69,34,59,34,49,72,43,78,64,24,68,84,33,40,86,47,86,92,62,31,27,30,28,26,44,27,34,35,41,36,34,60,50,68,42,77,39,58,32,89,50,50,33,23,33,62,30,56,34,72,40,69,50,68,67,42,41,4,20,24,46,28,38,39,25,78,55,89,96,45,57,42,31,43,38,40,25,14,20,30,67,74,53,62,63,90,66,52,72,67,40,74,43,48,53,67,37,82,64,42,29,21,7,46,58,63,58,12,5,47,39,51,35,22,36,40,38,28,34,34,56,69,68,87,87,53,69,37,56,73,86,55,51,36,30,78,89,48,40,69,64,47,52,73,38,22,46,85,48,60,61,75,79,33,72,89,52,76,88,129

Mean predicted aligned error: 3.32 Å

Nearest PDB structures (foldseek):
  6x5v-assembly1_A  TM=2.978E-01  e=5.585E+00  Marinomonas primoryensis
  7kac-assembly1_B  TM=3.070E-01  e=4.930E+00  Homo sapiens
  1n0s-assembly2_B  TM=2.125E-01  e=6.735E+00  Pieris brassicae
  8fr7-assembly1_B  TM=1.763E-01  e=4.930E+00  Human coronavirus NL63

pLDDT: mean 94.99, std 6.14, range [49.5, 98.88]

Organism: NCBI:txid346377

Foldseek 3Di:
DEDQQAPVPPVNVVFPLLDQVSQLCVQVVVCVVVVHQKYKAQAQHQGPSQVNDCVQPDDPQFGWRGFLFMKIQHDWQAWDWDLAKFWFQAWDQPLAAPDFGTKTKTWDDDPPAIKIKIKGQFAPVLVPPGDGGHIHHGGDRRGTHHPPPRRSSHNTIIGIWMFRDQVPDHNDGDRTGGPVCSVVSCVGIPYCQCSVAVVHDDD